Protein AF-A0AAW0JN35-F1 (afdb_monomer_lite)

pLDDT: mean 86.58, std 16.59, range [37.88, 98.81]

Foldseek 3Di:
DVVVPDDDDLVVLLVVLVVCVVVVVLVVSVVSQVVVVVVVRHHDPVSVVVNVVVVVVVVVCPVPDPDPDDDDDDDDDCLQPPQAADDFLVQLLVDDPPDQSRFLQRSQQSQLVSQQVLCVVLPEAFDFFDWDAFSNHTDTQAAAEDEDCLQDDDSVSVSVQEDEYHYEYRQEHEYYAENQEHEYQEYTDAYEAEHADHLEHEYEHEYDHDPHKDKDFDDLPPPVDDNSCSRNGTDIGGPDHDYDHHPDHDYYYDHD

Structure (mmCIF, N/CA/C/O backbone):
data_AF-A0AAW0JN35-F1
#
_entry.id   AF-A0AAW0JN35-F1
#
loop_
_atom_site.group_PDB
_atom_site.id
_atom_site.type_symbol
_atom_site.label_atom_id
_atom_site.label_alt_id
_atom_site.label_comp_id
_atom_site.label_asym_id
_atom_site.label_entity_id
_atom_site.label_seq_id
_atom_site.pdbx_PDB_ins_code
_atom_site.Cartn_x
_atom_site.Cartn_y
_atom_site.Cartn_z
_atom_site.occupancy
_atom_site.B_iso_or_equiv
_atom_site.auth_seq_id
_atom_site.auth_comp_id
_atom_site.auth_asym_id
_atom_site.auth_atom_id
_atom_site.pdbx_PDB_model_num
ATOM 1 N N . MET A 1 1 ? 59.061 -25.435 6.384 1.00 49.84 1 MET A N 1
ATOM 2 C CA . MET A 1 1 ? 59.465 -24.216 5.639 1.00 49.84 1 MET A CA 1
ATOM 3 C C . MET A 1 1 ? 59.141 -22.927 6.393 1.00 49.84 1 MET A C 1
ATOM 5 O O . MET A 1 1 ? 60.070 -22.209 6.721 1.00 49.84 1 MET A O 1
ATOM 9 N N . LEU A 1 2 ? 57.876 -22.621 6.712 1.00 47.97 2 LEU A N 1
ATOM 10 C CA . LEU A 1 2 ? 57.507 -21.330 7.333 1.00 47.97 2 LEU A CA 1
ATOM 11 C C . LEU A 1 2 ? 57.926 -21.170 8.804 1.00 47.97 2 LEU A C 1
ATOM 13 O O . LEU A 1 2 ? 58.237 -20.057 9.219 1.00 47.97 2 LEU A O 1
ATOM 17 N N . ALA A 1 3 ? 58.004 -22.276 9.547 1.00 49.53 3 ALA A N 1
ATOM 18 C CA . ALA A 1 3 ? 58.484 -22.314 10.931 1.00 49.53 3 ALA A CA 1
ATOM 19 C C . ALA A 1 3 ? 60.016 -22.164 11.074 1.00 49.53 3 ALA A C 1
ATOM 21 O O . ALA A 1 3 ? 60.513 -22.043 12.183 1.00 49.53 3 ALA A O 1
ATOM 22 N N . GLN A 1 4 ? 60.767 -22.168 9.965 1.00 54.78 4 GLN A N 1
ATOM 23 C CA . GLN A 1 4 ? 62.237 -22.102 9.952 1.00 54.78 4 GLN A CA 1
ATOM 24 C C . GLN A 1 4 ? 62.765 -20.820 9.278 1.00 54.78 4 GLN A C 1
ATOM 26 O O . GLN A 1 4 ? 63.834 -20.827 8.682 1.00 54.78 4 GLN A O 1
ATOM 31 N N . ASN A 1 5 ? 61.995 -19.722 9.301 1.00 57.91 5 ASN A N 1
ATOM 32 C CA . ASN A 1 5 ? 62.357 -18.421 8.701 1.00 57.91 5 ASN A CA 1
ATOM 33 C C . ASN A 1 5 ? 62.722 -18.426 7.201 1.00 57.91 5 ASN A C 1
ATOM 35 O O . ASN A 1 5 ? 63.216 -17.435 6.666 1.00 57.91 5 ASN A O 1
ATOM 39 N N . TYR A 1 6 ? 62.400 -19.496 6.476 1.00 60.34 6 TYR A N 1
ATOM 40 C CA . TYR A 1 6 ? 62.590 -19.549 5.033 1.00 60.34 6 TYR A CA 1
ATOM 41 C C . TYR A 1 6 ? 61.585 -18.624 4.328 1.00 60.34 6 TYR A C 1
ATOM 43 O O . TYR A 1 6 ? 60.374 -18.770 4.520 1.00 60.34 6 TYR A O 1
ATOM 51 N N . LYS A 1 7 ? 62.067 -17.691 3.494 1.00 61.00 7 LYS A N 1
ATOM 52 C CA . LYS A 1 7 ? 61.225 -16.815 2.660 1.00 61.00 7 LYS A CA 1
ATOM 53 C C . LYS A 1 7 ? 60.881 -17.546 1.352 1.00 61.00 7 LYS A C 1
ATOM 55 O O . LYS A 1 7 ? 61.742 -17.643 0.476 1.00 61.00 7 LYS A O 1
ATOM 60 N N . PRO A 1 8 ? 59.666 -18.108 1.191 1.00 62.34 8 PRO A N 1
ATOM 61 C CA . PRO A 1 8 ? 59.331 -18.844 -0.019 1.00 62.34 8 PRO A CA 1
ATOM 62 C C . PRO A 1 8 ? 59.309 -17.905 -1.228 1.00 62.34 8 PRO A C 1
ATOM 64 O O . PRO A 1 8 ? 58.788 -16.791 -1.161 1.00 62.34 8 PRO A O 1
ATOM 67 N N . LYS A 1 9 ? 59.841 -18.373 -2.363 1.00 65.06 9 LYS A N 1
ATOM 68 C CA . LYS A 1 9 ? 59.680 -17.679 -3.646 1.00 65.06 9 LYS A CA 1
ATOM 69 C C . LYS A 1 9 ? 58.184 -17.547 -3.971 1.00 65.06 9 LYS A C 1
ATOM 71 O O . LYS A 1 9 ? 57.412 -18.475 -3.727 1.00 65.06 9 LYS A O 1
ATOM 76 N N . GLN A 1 10 ? 57.787 -16.427 -4.581 1.00 64.31 10 GLN A N 1
ATOM 77 C CA . GLN A 1 10 ? 56.387 -16.112 -4.919 1.00 64.31 10 GLN A CA 1
ATOM 78 C C . GLN A 1 10 ? 55.694 -17.227 -5.730 1.00 64.31 10 GLN A C 1
ATOM 80 O O . GLN A 1 10 ? 54.493 -17.453 -5.593 1.00 64.31 10 GLN A O 1
ATOM 85 N N . PHE A 1 11 ? 56.449 -17.962 -6.554 1.00 68.00 11 PHE A N 1
ATOM 86 C CA . PHE A 1 11 ? 55.956 -19.126 -7.296 1.00 68.00 11 PHE A CA 1
ATOM 87 C C . PHE A 1 11 ? 55.454 -20.251 -6.374 1.00 68.00 11 PHE A C 1
ATOM 89 O O . PHE A 1 11 ? 54.312 -20.685 -6.507 1.00 68.00 11 PHE A O 1
ATOM 96 N N . ASN A 1 12 ? 56.259 -20.654 -5.386 1.00 69.25 12 ASN A N 1
ATOM 97 C CA . ASN A 1 12 ? 55.911 -21.725 -4.444 1.00 69.25 12 ASN A CA 1
ATOM 98 C C . ASN A 1 12 ? 54.698 -21.345 -3.585 1.00 69.25 12 ASN A C 1
ATOM 100 O O . ASN A 1 12 ? 53.883 -22.196 -3.243 1.00 69.25 12 ASN A O 1
ATOM 104 N N . HIS A 1 13 ? 54.559 -20.056 -3.269 1.00 68.38 13 HIS A N 1
ATOM 105 C CA . HIS A 1 13 ? 53.420 -19.535 -2.523 1.00 68.38 13 HIS A CA 1
ATOM 106 C C . HIS A 1 13 ? 52.113 -19.603 -3.326 1.00 68.38 13 HIS A C 1
ATOM 108 O O . HIS A 1 13 ? 51.113 -20.107 -2.820 1.00 68.38 13 HIS A O 1
ATOM 114 N N . ASN A 1 14 ? 52.131 -19.167 -4.590 1.00 68.31 14 ASN A N 1
ATOM 115 C CA . ASN A 1 14 ? 50.963 -19.283 -5.467 1.00 68.31 14 ASN A CA 1
ATOM 116 C C . ASN A 1 14 ? 50.576 -20.750 -5.694 1.00 68.31 14 ASN A C 1
ATOM 118 O O . ASN A 1 14 ? 49.395 -21.078 -5.670 1.00 68.31 14 ASN A O 1
ATOM 122 N N . TRP A 1 15 ? 51.559 -21.637 -5.872 1.00 73.06 15 TRP A N 1
ATOM 123 C CA . TRP A 1 15 ? 51.307 -23.069 -6.026 1.00 73.06 15 TRP A CA 1
ATOM 124 C C . TRP A 1 15 ? 50.673 -23.681 -4.771 1.00 73.06 15 TRP A C 1
ATOM 126 O O . TRP A 1 15 ? 49.690 -24.410 -4.879 1.00 73.06 15 TRP A O 1
ATOM 136 N N . LEU A 1 16 ? 51.172 -23.330 -3.580 1.00 71.50 16 LEU A N 1
ATOM 137 C CA . LEU A 1 16 ? 50.618 -23.796 -2.308 1.00 71.50 16 LEU A CA 1
ATOM 138 C C . LEU A 1 16 ? 49.192 -23.281 -2.077 1.00 71.50 16 LEU A C 1
ATOM 140 O O . LEU A 1 16 ? 48.328 -24.062 -1.691 1.00 71.50 16 LEU A O 1
ATOM 144 N N . LEU A 1 17 ? 48.923 -22.001 -2.358 1.00 72.44 17 LEU A N 1
ATOM 145 C CA . LEU A 1 17 ? 47.569 -21.441 -2.295 1.00 72.44 17 LEU A CA 1
ATOM 146 C C . LEU A 1 17 ? 46.624 -22.165 -3.259 1.00 72.44 17 LEU A C 1
ATOM 148 O O . LEU A 1 17 ? 45.543 -22.579 -2.850 1.00 72.44 17 LEU A O 1
ATOM 152 N N . CYS A 1 18 ? 47.045 -22.390 -4.507 1.00 67.19 18 CYS A N 1
ATOM 153 C CA . CYS A 1 18 ? 46.261 -23.156 -5.476 1.00 67.19 18 CYS A CA 1
ATOM 154 C C . CYS A 1 18 ? 45.991 -24.581 -4.983 1.00 67.19 18 CYS A C 1
ATOM 156 O O . CYS A 1 18 ? 44.845 -25.013 -5.016 1.00 67.19 18 CYS A O 1
ATOM 158 N N . LYS A 1 19 ? 46.998 -25.287 -4.454 1.00 73.31 19 LYS A N 1
ATOM 159 C CA . LYS A 1 19 ? 46.832 -26.657 -3.950 1.00 73.31 19 LYS A CA 1
ATOM 160 C C . LYS A 1 19 ? 45.948 -26.744 -2.713 1.00 73.31 19 LYS A C 1
ATOM 162 O O . LYS A 1 19 ? 45.197 -27.707 -2.581 1.00 73.31 19 LYS A O 1
ATOM 167 N N . LEU A 1 20 ? 46.005 -25.770 -1.810 1.00 73.44 20 LEU A N 1
ATOM 168 C CA . LEU A 1 20 ? 45.119 -25.731 -0.645 1.00 73.44 20 LEU A CA 1
ATOM 169 C C . LEU A 1 20 ? 43.674 -25.449 -1.060 1.00 73.44 20 LEU A C 1
ATOM 171 O O . LEU A 1 20 ? 42.771 -26.144 -0.598 1.00 73.44 20 LEU A O 1
ATOM 175 N N . CYS A 1 21 ? 43.463 -24.515 -1.989 1.00 68.56 21 CYS A N 1
ATOM 176 C CA . CYS A 1 21 ? 42.144 -24.249 -2.556 1.00 68.56 21 CYS A CA 1
ATOM 177 C C . CYS A 1 21 ? 41.588 -25.459 -3.331 1.00 68.56 21 CYS A C 1
ATOM 179 O O . CYS A 1 21 ? 40.431 -25.815 -3.130 1.00 68.56 21 CYS A O 1
ATOM 181 N N . GLU A 1 22 ? 42.405 -26.137 -4.149 1.00 71.62 22 GLU A N 1
ATOM 182 C CA . GLU A 1 22 ? 42.032 -27.369 -4.872 1.00 71.62 22 GLU A CA 1
ATOM 183 C C . GLU A 1 22 ? 41.612 -28.500 -3.918 1.00 71.62 22 GLU A C 1
ATOM 185 O O . GLU A 1 22 ? 40.708 -29.268 -4.230 1.00 71.62 22 GLU A O 1
ATOM 190 N N . ASN A 1 23 ? 42.221 -28.574 -2.731 1.00 72.25 23 ASN A N 1
ATOM 191 C CA . ASN A 1 23 ? 41.914 -29.577 -1.709 1.00 72.25 23 ASN A CA 1
ATOM 192 C C . ASN A 1 23 ? 40.884 -29.105 -0.662 1.00 72.25 23 ASN A C 1
ATOM 194 O O . ASN A 1 23 ? 40.772 -29.715 0.399 1.00 72.25 23 ASN A O 1
ATOM 198 N N . ASN A 1 24 ? 40.138 -28.025 -0.927 1.00 71.06 24 ASN A N 1
ATOM 199 C CA . ASN A 1 24 ? 39.147 -27.433 -0.016 1.00 71.06 24 ASN A CA 1
ATOM 200 C C . ASN A 1 24 ? 39.682 -26.994 1.371 1.00 71.06 24 ASN A C 1
ATOM 202 O O . ASN A 1 24 ? 38.899 -26.791 2.300 1.00 71.06 24 ASN A O 1
ATOM 206 N N . LYS A 1 25 ? 40.996 -26.799 1.528 1.00 74.19 25 LYS A N 1
ATOM 207 C CA . LYS A 1 25 ? 41.649 -26.348 2.772 1.00 74.19 25 LYS A CA 1
ATOM 208 C C . LYS A 1 25 ? 41.702 -24.819 2.848 1.00 74.19 25 LYS A C 1
ATOM 210 O O . LYS A 1 25 ? 42.765 -24.200 2.785 1.00 74.19 25 LYS A O 1
ATOM 215 N N . PHE A 1 26 ? 40.523 -24.196 2.873 1.00 70.50 26 PHE A N 1
ATOM 216 C CA . PHE A 1 26 ? 40.374 -22.745 2.700 1.00 70.50 26 PHE A CA 1
ATOM 217 C C . PHE A 1 26 ? 40.832 -21.925 3.912 1.00 70.50 26 PHE A C 1
ATOM 219 O O . PHE A 1 26 ? 41.317 -20.808 3.738 1.00 70.50 26 PHE A O 1
ATOM 226 N N . LEU A 1 27 ? 40.706 -22.466 5.128 1.00 69.25 27 LEU A N 1
ATOM 227 C CA . LEU A 1 27 ? 41.190 -21.805 6.344 1.00 69.25 27 LEU A CA 1
ATOM 228 C C . LEU A 1 27 ? 42.717 -21.730 6.334 1.00 69.25 27 LEU A C 1
ATOM 230 O O . LEU A 1 27 ? 43.289 -20.669 6.559 1.00 69.25 27 LEU A O 1
ATOM 234 N N . GLU A 1 28 ? 43.372 -22.825 5.969 1.00 76.06 28 GLU A N 1
ATOM 235 C CA . GLU A 1 28 ? 44.819 -22.914 5.830 1.00 76.06 28 GLU A CA 1
ATOM 236 C C . GLU A 1 28 ? 45.320 -22.038 4.679 1.00 76.06 28 GLU A C 1
ATOM 238 O O . GLU A 1 28 ? 46.325 -21.345 4.829 1.00 76.06 28 GLU A O 1
ATOM 243 N N . ALA A 1 29 ? 44.598 -22.000 3.552 1.00 73.94 29 ALA A N 1
ATOM 244 C CA . ALA A 1 29 ? 44.904 -21.087 2.452 1.00 73.94 29 ALA A CA 1
ATOM 245 C C . ALA A 1 29 ? 44.833 -19.618 2.903 1.00 73.94 29 ALA A C 1
ATOM 247 O O . ALA A 1 29 ? 45.740 -18.839 2.604 1.00 73.94 29 ALA A O 1
ATOM 248 N N . ARG A 1 30 ? 43.799 -19.248 3.671 1.00 74.19 30 ARG A N 1
ATOM 249 C CA . ARG A 1 30 ? 43.632 -17.895 4.216 1.00 74.19 30 ARG A CA 1
ATOM 250 C C . ARG A 1 30 ? 44.735 -17.539 5.209 1.00 74.19 30 ARG A C 1
ATOM 252 O O . ARG A 1 30 ? 45.379 -16.512 5.035 1.00 74.19 30 ARG A O 1
ATOM 259 N N . MET A 1 31 ? 45.021 -18.409 6.178 1.00 75.38 31 MET A N 1
ATOM 260 C CA . MET A 1 31 ? 46.099 -18.196 7.152 1.00 75.38 31 MET A CA 1
ATOM 261 C C . MET A 1 31 ? 47.453 -17.996 6.462 1.00 75.38 31 MET A C 1
ATOM 263 O O . MET A 1 31 ? 48.203 -17.089 6.814 1.00 75.38 31 MET A O 1
ATOM 267 N N . ILE A 1 32 ? 47.757 -18.799 5.438 1.00 72.94 32 ILE A N 1
ATOM 268 C CA . ILE A 1 32 ? 49.006 -18.670 4.678 1.00 72.94 32 ILE A CA 1
ATOM 269 C C . ILE A 1 32 ? 49.031 -17.382 3.847 1.00 72.94 32 ILE A C 1
ATOM 271 O O . ILE A 1 32 ? 50.089 -16.766 3.737 1.00 72.94 32 ILE A O 1
ATOM 275 N N . SER A 1 33 ? 47.900 -16.957 3.280 1.00 74.75 33 SER A N 1
ATOM 276 C CA . SER A 1 33 ? 47.789 -15.673 2.576 1.00 74.75 33 SER A CA 1
ATOM 277 C C . SER A 1 33 ? 48.038 -14.489 3.518 1.00 74.75 33 SER A C 1
ATOM 279 O O . SER A 1 33 ? 48.858 -13.623 3.215 1.00 74.75 33 SER A O 1
ATOM 281 N N . ASP A 1 34 ? 47.399 -14.482 4.689 1.00 76.50 34 ASP A N 1
ATOM 282 C CA . ASP A 1 34 ? 47.502 -13.400 5.676 1.00 76.50 34 ASP A CA 1
ATOM 283 C C . ASP A 1 34 ? 48.924 -13.298 6.251 1.00 76.50 34 ASP A C 1
ATOM 285 O O . ASP A 1 34 ? 49.511 -12.215 6.294 1.00 76.50 34 ASP A O 1
ATOM 289 N N . MET A 1 35 ? 49.544 -14.437 6.585 1.00 73.81 35 MET A N 1
ATOM 290 C CA . MET A 1 35 ? 50.947 -14.492 7.017 1.00 73.81 35 MET A CA 1
ATOM 291 C C . MET A 1 35 ? 51.925 -13.959 5.958 1.00 73.81 35 MET A C 1
ATOM 293 O O . MET A 1 35 ? 53.007 -13.478 6.296 1.00 73.81 35 MET A O 1
ATOM 297 N N . MET A 1 36 ? 51.591 -14.072 4.672 1.00 70.94 36 MET A N 1
ATOM 298 C CA . MET A 1 36 ? 52.462 -13.647 3.570 1.00 70.94 36 MET A CA 1
ATOM 299 C C . MET A 1 36 ? 52.308 -12.166 3.251 1.00 70.94 36 MET A C 1
ATOM 301 O O . MET A 1 36 ? 53.316 -11.496 3.015 1.00 70.94 36 MET A O 1
ATOM 305 N N . LEU A 1 37 ? 51.086 -11.637 3.357 1.00 75.50 37 LEU A N 1
ATOM 306 C CA . LEU A 1 37 ? 50.825 -10.198 3.325 1.00 75.50 37 LEU A CA 1
ATOM 307 C C . LEU A 1 37 ? 51.577 -9.481 4.450 1.00 75.50 37 LEU A C 1
ATOM 309 O O . LEU A 1 37 ? 52.259 -8.493 4.188 1.00 75.50 37 LEU A O 1
ATOM 313 N N . GLN A 1 38 ? 51.566 -10.041 5.665 1.00 76.69 38 GLN A N 1
ATOM 314 C CA . GLN A 1 38 ? 52.355 -9.531 6.796 1.00 76.69 38 GLN A CA 1
ATOM 315 C C . GLN A 1 38 ? 53.871 -9.534 6.531 1.00 76.69 38 GLN A C 1
ATOM 317 O O . GLN A 1 38 ? 54.607 -8.758 7.131 1.00 76.69 38 GLN A O 1
ATOM 322 N N . ARG A 1 39 ? 54.351 -10.384 5.614 1.00 73.12 39 ARG A N 1
ATOM 323 C CA . ARG A 1 39 ? 55.762 -10.472 5.198 1.00 73.12 39 ARG A CA 1
ATOM 324 C C . ARG A 1 39 ? 56.063 -9.726 3.888 1.00 73.12 39 ARG A C 1
ATOM 326 O O . ARG A 1 39 ? 57.152 -9.893 3.334 1.00 73.12 39 ARG A O 1
ATOM 333 N N . GLY A 1 40 ? 55.119 -8.927 3.382 1.00 74.56 40 GLY A N 1
ATOM 334 C CA . GLY A 1 40 ? 55.277 -8.105 2.178 1.00 74.56 40 GLY A CA 1
ATOM 335 C C . GLY A 1 40 ? 55.308 -8.892 0.862 1.00 74.56 40 GLY A C 1
ATOM 336 O O . GLY A 1 40 ? 55.824 -8.395 -0.136 1.00 74.56 40 GLY A O 1
ATOM 337 N N . ILE A 1 41 ? 54.802 -10.129 0.842 1.00 71.06 41 ILE A N 1
ATOM 338 C CA . ILE A 1 41 ? 54.736 -10.968 -0.361 1.00 71.06 41 ILE A CA 1
ATOM 339 C C . ILE A 1 41 ? 53.291 -10.993 -0.854 1.00 71.06 41 ILE A C 1
ATOM 341 O O . ILE A 1 41 ? 52.413 -11.549 -0.199 1.00 71.06 41 ILE A O 1
ATOM 345 N N . THR A 1 42 ? 53.041 -10.420 -2.030 1.00 67.44 42 THR A N 1
ATOM 346 C CA . THR A 1 42 ? 51.699 -10.361 -2.620 1.00 67.44 42 THR A CA 1
ATOM 347 C C . THR A 1 42 ? 51.456 -11.515 -3.608 1.00 67.44 42 THR A C 1
ATOM 349 O O . THR A 1 42 ? 52.334 -11.843 -4.421 1.00 67.44 42 THR A O 1
ATOM 352 N N . PRO A 1 43 ? 50.276 -12.165 -3.578 1.00 63.59 43 PRO A N 1
ATOM 353 C CA . PRO A 1 43 ? 49.888 -13.141 -4.595 1.00 63.59 43 PRO A CA 1
ATOM 354 C C . PRO A 1 43 ? 49.776 -12.501 -5.984 1.00 63.59 43 PRO A C 1
ATOM 356 O O . PRO A 1 43 ? 49.498 -11.309 -6.119 1.00 63.59 43 PRO A O 1
ATOM 359 N N . LYS A 1 44 ? 49.939 -13.304 -7.043 1.00 65.12 44 LYS A N 1
ATOM 360 C CA . LYS A 1 44 ? 49.667 -12.830 -8.412 1.00 65.12 44 LYS A CA 1
ATOM 361 C C . LYS A 1 44 ? 48.174 -12.520 -8.575 1.00 65.12 44 LYS A C 1
ATOM 363 O O . LYS A 1 44 ? 47.329 -13.185 -7.980 1.00 65.12 44 LYS A O 1
ATOM 368 N N . HIS A 1 45 ? 47.847 -11.560 -9.442 1.00 58.78 45 HIS A N 1
ATOM 369 C CA . HIS A 1 45 ? 46.470 -11.112 -9.690 1.00 58.78 45 HIS A CA 1
ATOM 370 C C . HIS A 1 45 ? 45.514 -12.259 -10.087 1.00 58.78 45 HIS A C 1
ATOM 372 O O . HIS A 1 45 ? 44.358 -12.284 -9.670 1.00 58.78 45 HIS A O 1
ATOM 378 N N . SER A 1 46 ? 45.992 -13.252 -10.845 1.00 58.03 46 SER A N 1
ATOM 379 C CA . SER A 1 46 ? 45.216 -14.448 -11.213 1.00 58.03 46 SER A CA 1
ATOM 380 C C . SER A 1 46 ? 44.894 -15.352 -10.015 1.00 58.03 46 SER A C 1
ATOM 382 O O . SER A 1 46 ? 43.790 -15.886 -9.922 1.00 58.03 46 SER A O 1
ATOM 384 N N . THR A 1 47 ? 45.830 -15.487 -9.074 1.00 56.44 47 THR A N 1
ATOM 385 C CA . THR A 1 47 ? 45.648 -16.229 -7.820 1.00 56.44 47 THR A CA 1
ATOM 386 C C . THR A 1 47 ? 44.687 -15.497 -6.887 1.00 56.44 47 THR A C 1
ATOM 388 O O . THR A 1 47 ? 43.804 -16.129 -6.318 1.00 56.44 47 THR A O 1
ATOM 391 N N . LYS A 1 48 ? 44.814 -14.164 -6.791 1.00 55.22 48 LYS A N 1
ATOM 392 C CA . LYS A 1 48 ? 43.950 -13.293 -5.982 1.00 55.22 48 LYS A CA 1
ATOM 393 C C . LYS A 1 48 ? 42.489 -13.373 -6.430 1.00 55.22 48 LYS A C 1
ATOM 395 O O . LYS A 1 48 ? 41.611 -13.646 -5.616 1.00 55.22 48 LYS A O 1
ATOM 400 N N . ARG A 1 49 ? 42.250 -13.273 -7.743 1.00 54.31 49 ARG A N 1
ATOM 401 C CA . ARG A 1 49 ? 40.905 -13.387 -8.320 1.00 54.31 49 ARG A CA 1
ATOM 402 C C . ARG A 1 49 ? 40.283 -14.760 -8.040 1.00 54.31 49 ARG A C 1
ATOM 404 O O . ARG A 1 49 ? 39.111 -14.804 -7.690 1.00 54.31 49 ARG A O 1
ATOM 411 N N . ARG A 1 50 ? 41.061 -15.857 -8.112 1.00 56.34 50 ARG A N 1
ATOM 412 C CA . ARG A 1 50 ? 40.622 -17.208 -7.699 1.00 56.34 50 ARG A CA 1
ATOM 413 C C . ARG A 1 50 ? 40.297 -17.269 -6.205 1.00 56.34 50 ARG A C 1
ATOM 415 O O . ARG A 1 50 ? 39.227 -17.739 -5.851 1.00 56.34 50 ARG A O 1
ATOM 422 N N . SER A 1 51 ? 41.174 -16.799 -5.319 1.00 54.41 51 SER A N 1
ATOM 423 C CA . SER A 1 51 ? 40.906 -16.831 -3.873 1.00 54.41 51 SER A CA 1
ATOM 424 C C . SER A 1 51 ? 39.698 -15.985 -3.467 1.00 54.41 51 SER A C 1
ATOM 426 O O . SER A 1 51 ? 38.975 -16.387 -2.566 1.00 54.41 51 SER A O 1
ATOM 428 N N . GLU A 1 52 ? 39.447 -14.860 -4.140 1.00 53.72 52 GLU A N 1
ATOM 429 C CA . GLU A 1 52 ? 38.289 -13.989 -3.894 1.00 53.72 52 GLU A CA 1
ATOM 430 C C . GLU A 1 52 ? 36.985 -14.622 -4.397 1.00 53.72 52 GLU A C 1
ATOM 432 O O . GLU A 1 52 ? 36.019 -14.676 -3.641 1.00 53.72 52 GLU A O 1
ATOM 437 N N . THR A 1 53 ? 36.980 -15.222 -5.598 1.00 52.44 53 THR A N 1
ATOM 438 C CA . THR A 1 53 ? 35.818 -16.006 -6.073 1.00 52.44 53 THR A CA 1
ATOM 439 C C . THR A 1 53 ? 35.526 -17.195 -5.159 1.00 52.44 53 THR A C 1
ATOM 441 O O . THR A 1 53 ? 34.364 -17.490 -4.889 1.00 52.44 53 THR A O 1
ATOM 444 N N . TRP A 1 54 ? 36.558 -17.860 -4.627 1.00 49.69 54 TRP A N 1
ATOM 445 C CA . TRP A 1 54 ? 36.382 -18.938 -3.650 1.00 49.69 54 TRP A CA 1
ATOM 446 C C . TRP A 1 54 ? 35.954 -18.423 -2.266 1.00 49.69 54 TRP A C 1
ATOM 448 O O . TRP A 1 54 ? 35.171 -19.093 -1.604 1.00 49.69 54 TRP A O 1
ATOM 458 N N . ALA A 1 55 ? 36.392 -17.237 -1.831 1.00 47.78 55 ALA A N 1
ATOM 459 C CA . ALA A 1 55 ? 35.969 -16.613 -0.573 1.00 47.78 55 ALA A CA 1
ATOM 460 C C . ALA A 1 55 ? 34.503 -16.139 -0.611 1.00 47.78 55 ALA A C 1
ATOM 462 O O . ALA A 1 55 ? 33.785 -16.285 0.380 1.00 47.78 55 ALA A O 1
ATOM 463 N N . GLU A 1 56 ? 34.024 -15.649 -1.758 1.00 44.44 56 GLU A N 1
ATOM 464 C CA . GLU A 1 56 ? 32.592 -15.419 -1.997 1.00 44.44 56 GLU A CA 1
ATOM 465 C C . GLU A 1 56 ? 31.811 -16.740 -2.026 1.00 44.44 56 GLU A C 1
ATOM 467 O O . GLU A 1 56 ? 30.760 -16.848 -1.393 1.00 44.44 56 GLU A O 1
ATOM 472 N N . PHE A 1 57 ? 32.373 -17.793 -2.629 1.00 41.41 57 PHE A N 1
ATOM 473 C CA . PHE A 1 57 ? 31.835 -19.155 -2.526 1.00 41.41 57 PHE A CA 1
ATOM 474 C C . PHE A 1 57 ? 31.777 -19.661 -1.072 1.00 41.41 57 PHE A C 1
ATOM 476 O O . PHE A 1 57 ? 30.844 -20.373 -0.706 1.00 41.41 57 PHE A O 1
ATOM 483 N N . VAL A 1 58 ? 32.725 -19.276 -0.208 1.00 43.69 58 VAL A N 1
ATOM 484 C CA . VAL A 1 58 ? 32.767 -19.653 1.218 1.00 43.69 58 VAL A CA 1
ATOM 485 C C . VAL A 1 58 ? 31.661 -18.976 2.037 1.00 43.69 58 VAL A C 1
ATOM 487 O O . VAL A 1 58 ? 31.162 -19.608 2.968 1.00 43.69 58 VAL A O 1
ATOM 490 N N . LYS A 1 59 ? 31.174 -17.779 1.665 1.00 39.69 59 LYS A N 1
ATOM 491 C CA . LYS A 1 59 ? 29.952 -17.211 2.282 1.00 39.69 59 LYS A CA 1
ATOM 492 C C . LYS A 1 59 ? 28.728 -18.109 2.061 1.00 39.69 59 LYS A C 1
ATOM 494 O O . LYS A 1 59 ? 27.909 -18.240 2.964 1.00 39.69 59 LYS A O 1
ATOM 499 N N . PHE A 1 60 ? 28.641 -18.787 0.916 1.00 37.88 60 PHE A N 1
ATOM 500 C CA . PHE A 1 60 ? 27.613 -19.802 0.648 1.00 37.88 60 PHE A CA 1
ATOM 501 C C . PHE A 1 60 ? 27.940 -21.180 1.255 1.00 37.88 60 PHE A C 1
ATOM 503 O O . PHE A 1 60 ? 27.042 -21.972 1.541 1.00 37.88 60 PHE A O 1
ATOM 510 N N . LYS A 1 61 ? 29.221 -21.474 1.509 1.00 40.94 61 LYS A N 1
ATOM 511 C CA . LYS A 1 61 ? 29.710 -22.758 2.043 1.00 40.94 61 LYS A CA 1
ATOM 512 C C . LYS A 1 61 ? 29.780 -22.826 3.577 1.00 40.94 61 LYS A C 1
ATOM 514 O O . LYS A 1 61 ? 30.424 -23.732 4.101 1.00 40.94 61 LYS A O 1
ATOM 519 N N . VAL A 1 62 ? 29.075 -21.960 4.315 1.00 47.94 62 VAL A N 1
ATOM 520 C CA . VAL A 1 62 ? 28.880 -22.120 5.779 1.00 47.94 62 VAL A CA 1
ATOM 521 C C . VAL A 1 62 ? 28.205 -23.468 6.114 1.00 47.94 62 VAL A C 1
ATOM 523 O O . VAL A 1 62 ? 28.366 -24.001 7.207 1.00 47.94 62 VAL A O 1
ATOM 526 N N . PHE A 1 63 ? 27.555 -24.109 5.139 1.00 48.41 63 PHE A N 1
ATOM 527 C CA . PHE A 1 63 ? 26.925 -25.427 5.273 1.00 48.41 63 PHE A CA 1
ATOM 528 C C . PHE A 1 63 ? 27.846 -26.638 5.006 1.00 48.41 63 PHE A C 1
ATOM 530 O O . PHE A 1 63 ? 27.361 -27.774 5.004 1.00 48.41 63 PHE A O 1
ATOM 537 N N . GLY A 1 64 ? 29.141 -26.428 4.736 1.00 46.97 64 GLY A N 1
ATOM 538 C CA . GLY A 1 64 ? 30.056 -27.465 4.234 1.00 46.97 64 GLY A CA 1
ATOM 539 C C . GLY A 1 64 ? 30.952 -28.170 5.260 1.00 46.97 64 GLY A C 1
ATOM 540 O O . GLY A 1 64 ? 31.676 -29.080 4.870 1.00 46.97 64 GLY A O 1
ATOM 541 N N . SER A 1 65 ? 30.948 -27.784 6.541 1.00 51.47 65 SER A N 1
ATOM 542 C CA . SER A 1 65 ? 31.744 -28.490 7.558 1.00 51.47 65 SER A CA 1
ATOM 543 C C . SER A 1 65 ? 30.939 -29.659 8.130 1.00 51.47 65 SER A C 1
ATOM 545 O O . SER A 1 65 ? 29.905 -29.448 8.763 1.00 51.47 65 SER A O 1
ATOM 547 N N . HIS A 1 66 ? 31.388 -30.890 7.867 1.00 52.41 66 HIS A N 1
ATOM 548 C CA . HIS A 1 66 ? 30.795 -32.149 8.331 1.00 52.41 66 HIS A CA 1
ATOM 549 C C . HIS A 1 66 ? 30.911 -32.328 9.857 1.00 52.41 66 HIS A C 1
ATOM 551 O O . HIS A 1 66 ? 31.627 -33.188 10.360 1.00 52.41 66 HIS A O 1
ATOM 557 N N . ARG A 1 67 ? 30.161 -31.521 10.603 1.00 54.94 67 ARG A N 1
ATOM 558 C CA . ARG A 1 67 ? 29.632 -31.880 11.920 1.00 54.94 67 ARG A CA 1
ATOM 559 C C . ARG A 1 67 ? 28.132 -32.084 11.766 1.00 54.94 67 ARG A C 1
ATOM 561 O O . ARG A 1 67 ? 27.508 -31.413 10.946 1.00 54.94 67 ARG A O 1
ATOM 568 N N . SER A 1 68 ? 27.578 -33.015 12.533 1.00 57.66 68 SER A N 1
ATOM 569 C CA . SER A 1 68 ? 26.165 -33.406 12.564 1.00 57.66 68 SER A CA 1
ATOM 570 C C . SER A 1 68 ? 25.261 -32.253 13.027 1.00 57.66 68 SER A C 1
ATOM 572 O O . SER A 1 68 ? 24.706 -32.279 14.118 1.00 57.66 68 SER A O 1
ATOM 574 N N . TYR A 1 69 ? 25.154 -31.198 12.227 1.00 58.50 69 TYR A N 1
ATOM 575 C CA . TYR A 1 69 ? 24.243 -30.089 12.459 1.00 58.50 69 TYR A CA 1
ATOM 576 C C . TYR A 1 69 ? 22.956 -30.342 11.681 1.00 58.50 69 TYR A C 1
ATOM 578 O O . TYR A 1 69 ? 22.990 -30.617 10.478 1.00 58.50 69 TYR A O 1
ATOM 586 N N . LEU A 1 70 ? 21.822 -30.236 12.375 1.00 62.53 70 LEU A N 1
ATOM 587 C CA . LEU A 1 70 ? 20.505 -30.241 11.753 1.00 62.53 70 LEU A CA 1
ATOM 588 C C . LEU A 1 70 ? 20.407 -29.039 10.806 1.00 62.53 70 LEU A C 1
ATOM 590 O O . LEU A 1 70 ? 20.528 -27.891 11.230 1.00 62.53 70 LEU A O 1
ATOM 594 N N . LYS A 1 71 ? 20.205 -29.309 9.516 1.00 72.38 71 LYS A N 1
ATOM 595 C CA . LYS A 1 71 ? 19.931 -28.287 8.502 1.00 72.38 71 LYS A CA 1
ATOM 596 C C . LYS A 1 71 ? 18.421 -28.209 8.318 1.00 72.38 71 LYS A C 1
ATOM 598 O O . LYS A 1 71 ? 17.816 -29.185 7.886 1.00 72.38 71 LYS A O 1
ATOM 603 N N . LEU A 1 72 ? 17.831 -27.066 8.658 1.00 69.69 72 LEU A N 1
ATOM 604 C CA . LEU A 1 72 ? 16.404 -26.799 8.498 1.00 69.69 72 LEU A CA 1
ATOM 605 C C . LEU A 1 72 ? 16.203 -25.674 7.482 1.00 69.69 72 LEU A C 1
ATOM 607 O O . LEU A 1 72 ? 16.954 -24.699 7.473 1.00 69.69 72 LEU A O 1
ATOM 611 N N . PHE A 1 73 ? 15.169 -25.810 6.658 1.00 80.06 73 PHE A N 1
ATOM 612 C CA . PHE A 1 73 ? 14.693 -24.764 5.763 1.00 80.06 73 PHE A CA 1
ATOM 613 C C . PHE A 1 73 ? 13.250 -24.431 6.131 1.00 80.06 73 PHE A C 1
ATOM 615 O O . PHE A 1 73 ? 12.426 -25.334 6.260 1.00 80.06 73 PHE A O 1
ATOM 622 N N . THR A 1 74 ? 12.949 -23.141 6.264 1.00 80.38 74 THR A N 1
ATOM 623 C CA . THR A 1 74 ? 11.575 -22.645 6.384 1.00 80.38 74 THR A CA 1
ATOM 624 C C . THR A 1 74 ? 11.203 -22.000 5.061 1.00 80.38 74 THR A C 1
ATOM 626 O O . THR A 1 74 ? 11.825 -21.022 4.650 1.00 80.38 74 THR A O 1
ATOM 629 N N . VAL A 1 75 ? 10.207 -22.562 4.383 1.00 84.00 75 VAL A N 1
ATOM 630 C CA . VAL A 1 75 ? 9.672 -21.993 3.144 1.00 84.00 75 VAL A CA 1
ATOM 631 C C . VAL A 1 75 ? 8.569 -21.009 3.513 1.00 84.00 75 VAL A C 1
ATOM 633 O O . VAL A 1 75 ? 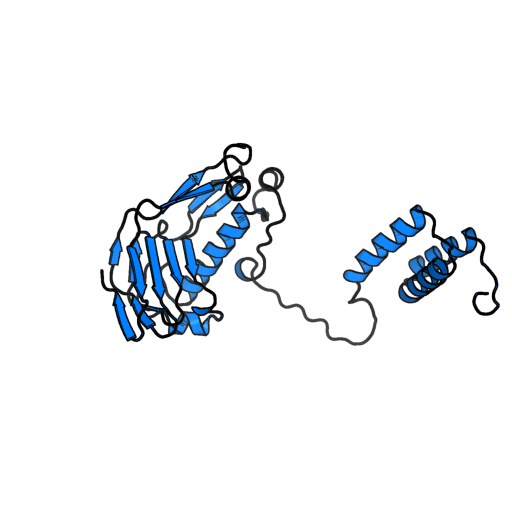7.670 -21.340 4.282 1.00 84.00 75 VAL A O 1
ATOM 636 N N . MET A 1 76 ? 8.657 -19.794 2.980 1.00 84.81 76 MET A N 1
ATOM 637 C CA . MET A 1 76 ? 7.667 -18.738 3.175 1.00 84.81 76 MET A CA 1
ATOM 638 C C . MET A 1 76 ? 7.158 -18.262 1.821 1.00 84.81 76 MET A C 1
ATOM 640 O O . MET A 1 76 ? 7.894 -18.288 0.832 1.00 84.81 76 MET A O 1
ATOM 644 N N . ASP A 1 77 ? 5.919 -17.781 1.790 1.00 85.88 77 ASP A N 1
ATOM 645 C CA . ASP A 1 77 ? 5.380 -17.156 0.591 1.00 85.88 77 ASP A CA 1
ATOM 646 C C . ASP A 1 77 ? 6.172 -15.894 0.224 1.00 85.88 77 ASP A C 1
ATOM 648 O O . ASP A 1 77 ? 6.452 -15.036 1.068 1.00 85.88 77 ASP A O 1
ATOM 652 N N . ALA A 1 78 ? 6.468 -15.738 -1.067 1.00 85.31 78 ALA A N 1
ATOM 653 C CA . ALA A 1 78 ? 7.254 -14.613 -1.571 1.00 85.31 78 ALA A CA 1
ATOM 654 C C . ALA A 1 78 ? 6.625 -13.247 -1.243 1.00 85.31 78 ALA A C 1
ATOM 656 O O . ALA A 1 78 ? 7.349 -12.316 -0.897 1.00 85.31 78 ALA A O 1
ATOM 657 N N . TRP A 1 79 ? 5.289 -13.142 -1.283 1.00 86.38 79 TRP A N 1
ATOM 658 C CA . TRP A 1 79 ? 4.570 -11.893 -0.995 1.00 86.38 79 TRP A CA 1
ATOM 659 C C . TRP A 1 79 ? 4.791 -11.387 0.438 1.00 86.38 79 TRP A C 1
ATOM 661 O O . TRP A 1 79 ? 4.651 -10.193 0.682 1.00 86.38 79 TRP A O 1
ATOM 671 N N . LEU A 1 80 ? 5.132 -12.282 1.370 1.00 86.00 80 LEU A N 1
ATOM 672 C CA . LEU A 1 80 ? 5.381 -11.954 2.771 1.00 86.00 80 LEU A CA 1
ATOM 673 C C . LEU A 1 80 ? 6.875 -11.759 3.065 1.00 86.00 80 LEU A C 1
ATOM 675 O O . LEU A 1 80 ? 7.230 -10.968 3.933 1.00 86.00 80 LEU A O 1
ATOM 679 N N . ALA A 1 81 ? 7.747 -12.496 2.372 1.00 84.81 81 ALA A N 1
ATOM 680 C CA . ALA A 1 81 ? 9.143 -12.654 2.777 1.00 84.81 81 ALA A CA 1
ATOM 681 C C . ALA A 1 81 ? 10.178 -12.010 1.839 1.00 84.81 81 ALA A C 1
ATOM 683 O O . ALA A 1 81 ? 11.330 -11.851 2.245 1.00 84.81 81 ALA A O 1
ATOM 684 N N . TYR A 1 82 ? 9.831 -11.673 0.590 1.00 89.69 82 TYR A N 1
ATOM 685 C CA . TYR A 1 82 ? 10.842 -11.291 -0.401 1.00 89.69 82 TYR A CA 1
ATOM 686 C C . TYR A 1 82 ? 10.357 -10.264 -1.433 1.00 89.69 82 TYR A C 1
ATOM 688 O O . TYR A 1 82 ? 9.695 -10.601 -2.413 1.00 89.69 82 TYR A O 1
ATOM 696 N N . ALA A 1 83 ? 10.780 -9.009 -1.257 1.00 92.19 83 ALA A N 1
ATOM 697 C CA . ALA A 1 83 ? 10.511 -7.907 -2.184 1.00 92.19 83 ALA A CA 1
ATOM 698 C C . ALA A 1 83 ? 11.724 -6.958 -2.320 1.00 92.19 83 ALA A C 1
ATOM 700 O O . ALA A 1 83 ? 11.657 -5.801 -1.906 1.00 92.19 83 ALA A O 1
ATOM 701 N N . PRO A 1 84 ? 12.875 -7.424 -2.844 1.00 94.81 84 PRO A N 1
ATOM 702 C CA . PRO A 1 84 ? 14.053 -6.574 -2.980 1.00 94.81 84 PRO A CA 1
ATOM 703 C C . PRO A 1 84 ? 13.873 -5.526 -4.085 1.00 94.81 84 PRO A C 1
ATOM 705 O O . PRO A 1 84 ? 13.269 -5.798 -5.124 1.00 94.81 84 PRO A O 1
ATOM 708 N N . VAL A 1 85 ? 14.502 -4.370 -3.886 1.00 96.50 85 VAL A N 1
ATOM 709 C CA . VAL A 1 85 ? 14.641 -3.298 -4.878 1.00 96.50 85 VAL A CA 1
ATOM 710 C C . VAL A 1 85 ? 16.112 -3.240 -5.288 1.00 96.50 85 VAL A C 1
ATOM 712 O O . VAL A 1 85 ? 16.945 -2.727 -4.547 1.00 96.50 85 VAL A O 1
ATOM 715 N N . LYS A 1 86 ? 16.447 -3.853 -6.425 1.00 94.69 86 LYS A N 1
ATOM 716 C CA . LYS A 1 86 ? 17.832 -4.018 -6.911 1.00 94.69 86 LYS A CA 1
ATOM 717 C C . LYS A 1 86 ? 18.017 -3.706 -8.397 1.00 94.69 86 LYS A C 1
ATOM 719 O O . LYS A 1 86 ? 19.136 -3.431 -8.810 1.00 94.69 86 LYS A O 1
ATOM 724 N N . ASN A 1 87 ? 16.945 -3.751 -9.183 1.00 96.31 87 ASN A N 1
ATOM 725 C CA . ASN A 1 87 ? 16.984 -3.478 -10.612 1.00 96.31 87 ASN A CA 1
ATOM 726 C C . ASN A 1 87 ? 16.564 -2.029 -10.882 1.00 96.31 87 ASN A C 1
ATOM 728 O O . ASN A 1 87 ? 15.589 -1.538 -10.304 1.00 96.31 87 ASN A O 1
ATOM 732 N N . ASN A 1 88 ? 17.287 -1.359 -11.780 1.00 96.94 88 ASN A N 1
ATOM 733 C CA . ASN A 1 88 ? 16.866 -0.074 -12.335 1.00 96.94 88 ASN A CA 1
ATOM 734 C C . ASN A 1 88 ? 15.651 -0.270 -13.282 1.00 96.94 88 ASN A C 1
ATOM 736 O O . ASN A 1 88 ? 15.345 -1.409 -13.652 1.00 96.94 88 ASN A O 1
ATOM 740 N N . PRO A 1 89 ? 14.944 0.804 -13.685 1.00 96.69 89 PRO A N 1
ATOM 741 C CA . PRO A 1 89 ? 13.762 0.689 -14.544 1.00 96.69 89 PRO A CA 1
ATOM 742 C C . PRO A 1 89 ? 14.016 -0.003 -15.885 1.00 96.69 89 PRO A C 1
ATOM 744 O O . PRO A 1 89 ? 13.183 -0.784 -16.336 1.00 96.69 89 PRO A O 1
ATOM 747 N N . GLU A 1 90 ? 15.164 0.255 -16.512 1.00 96.38 90 GLU A N 1
ATOM 748 C CA . GLU A 1 90 ? 15.485 -0.287 -17.831 1.00 96.38 90 GLU A CA 1
ATOM 749 C C . GLU A 1 90 ? 15.708 -1.805 -17.792 1.00 96.38 90 GLU A C 1
ATOM 751 O O . GLU A 1 90 ? 15.182 -2.537 -18.630 1.00 96.38 90 GLU A O 1
ATOM 756 N N . ASP A 1 91 ? 16.460 -2.292 -16.808 1.00 96.69 91 ASP A N 1
ATOM 757 C CA . ASP A 1 91 ? 16.720 -3.718 -16.626 1.00 96.69 91 ASP A CA 1
ATOM 758 C C . ASP A 1 91 ? 15.467 -4.448 -16.148 1.00 96.69 91 ASP A C 1
ATOM 760 O O . ASP A 1 91 ? 15.193 -5.564 -16.589 1.00 96.69 91 ASP A O 1
ATOM 764 N N . ALA A 1 92 ? 14.662 -3.801 -15.299 1.00 96.38 92 ALA A N 1
ATOM 765 C CA . ALA A 1 92 ? 13.382 -4.341 -14.870 1.00 96.38 92 ALA A CA 1
ATOM 766 C C . ALA A 1 92 ? 12.414 -4.518 -16.052 1.00 96.38 92 ALA A C 1
ATOM 768 O O . ALA A 1 92 ? 11.786 -5.565 -16.162 1.00 96.38 92 ALA A O 1
ATOM 769 N N . ALA A 1 93 ? 12.341 -3.569 -16.988 1.00 95.44 93 ALA A N 1
ATOM 770 C CA . ALA A 1 93 ? 11.490 -3.686 -18.177 1.00 95.44 93 ALA A CA 1
ATOM 771 C C . ALA A 1 93 ? 11.850 -4.884 -19.082 1.00 95.44 93 ALA A C 1
ATOM 773 O O . ALA A 1 93 ? 11.006 -5.378 -19.826 1.00 95.44 93 ALA A O 1
ATOM 774 N N . LYS A 1 94 ? 13.098 -5.368 -19.016 1.00 96.38 94 LYS A N 1
ATOM 775 C CA . LYS A 1 94 ? 13.594 -6.516 -19.796 1.00 96.38 94 LYS A CA 1
ATOM 776 C C . LYS A 1 94 ? 13.324 -7.865 -19.117 1.00 96.38 94 LYS A C 1
ATOM 778 O O . LYS A 1 94 ? 13.582 -8.908 -19.719 1.00 96.38 94 LYS A O 1
ATOM 783 N N . VAL A 1 95 ? 12.838 -7.875 -17.873 1.00 94.19 95 VAL A N 1
ATOM 784 C CA . VAL A 1 95 ? 12.531 -9.115 -17.147 1.00 94.19 95 VAL A CA 1
ATOM 785 C C . VAL A 1 95 ? 11.361 -9.834 -17.835 1.00 94.19 95 VAL A C 1
ATOM 787 O O . VAL A 1 95 ? 10.306 -9.226 -18.031 1.00 94.19 95 VAL A O 1
ATOM 790 N N . PRO A 1 96 ? 11.503 -11.128 -18.190 1.00 90.50 96 PRO A N 1
ATOM 791 C CA . PRO A 1 96 ? 10.428 -11.879 -18.829 1.00 90.50 96 PRO A CA 1
ATOM 792 C C . PRO A 1 96 ? 9.162 -11.926 -17.971 1.00 90.50 96 PRO A C 1
ATOM 794 O O . PRO A 1 96 ? 9.237 -12.060 -16.747 1.00 90.50 96 PRO A O 1
ATOM 797 N N . LYS A 1 97 ? 7.995 -11.885 -18.623 1.00 86.19 97 LYS A N 1
ATOM 798 C CA . LYS A 1 97 ? 6.695 -11.972 -17.947 1.00 86.19 97 LYS A CA 1
ATOM 799 C C . LYS A 1 97 ? 6.625 -13.216 -17.052 1.00 86.19 97 LYS A C 1
ATOM 801 O O . LYS A 1 97 ? 7.020 -14.305 -17.459 1.00 86.19 97 LYS A O 1
ATOM 806 N N . GLY A 1 98 ? 6.123 -13.036 -15.832 1.00 83.75 98 GLY A N 1
ATOM 807 C CA . GLY A 1 98 ? 6.047 -14.082 -14.805 1.00 83.75 98 GLY A CA 1
ATOM 808 C C . GLY A 1 98 ? 7.240 -14.116 -13.846 1.00 83.75 98 GLY A C 1
ATOM 809 O O . GLY A 1 98 ? 7.113 -14.670 -12.756 1.00 83.75 98 GLY A O 1
ATOM 810 N N . ASN A 1 99 ? 8.363 -13.476 -14.187 1.00 88.94 99 ASN A N 1
ATOM 811 C CA . ASN A 1 99 ? 9.479 -13.305 -13.261 1.00 88.94 99 ASN A CA 1
ATOM 812 C C . ASN A 1 99 ? 9.337 -12.010 -12.443 1.00 88.94 99 ASN A C 1
ATOM 814 O O . ASN A 1 99 ? 8.811 -11.012 -12.939 1.00 88.94 99 ASN A O 1
ATOM 818 N N . PRO A 1 100 ? 9.827 -11.988 -11.193 1.00 89.62 100 PRO A N 1
ATOM 819 C CA . PRO A 1 100 ? 9.773 -10.795 -10.361 1.00 89.62 100 PRO A CA 1
ATOM 820 C C . PRO A 1 100 ? 10.739 -9.711 -10.864 1.00 89.62 100 PRO A C 1
ATOM 822 O O . PRO A 1 100 ? 11.937 -9.944 -11.024 1.00 89.62 100 PRO A O 1
ATOM 825 N N . TYR A 1 101 ? 10.218 -8.497 -11.049 1.00 95.19 101 TYR A N 1
ATOM 826 C CA . TYR A 1 101 ? 10.978 -7.352 -11.563 1.00 95.19 101 TYR A CA 1
ATOM 827 C C . TYR A 1 101 ? 12.075 -6.852 -10.624 1.00 95.19 101 TYR A C 1
ATOM 829 O O . TYR A 1 101 ? 13.112 -6.386 -11.089 1.00 95.19 101 TYR A O 1
ATOM 837 N N . HIS A 1 102 ? 11.854 -6.935 -9.309 1.00 95.25 102 HIS A N 1
ATOM 838 C CA . HIS A 1 102 ? 12.777 -6.458 -8.272 1.00 95.25 102 HIS A CA 1
ATOM 839 C C . HIS A 1 102 ? 13.243 -5.000 -8.447 1.00 95.25 102 HIS A C 1
ATOM 841 O O . HIS A 1 102 ? 14.393 -4.656 -8.168 1.00 95.25 102 HIS A O 1
ATOM 847 N N . SER A 1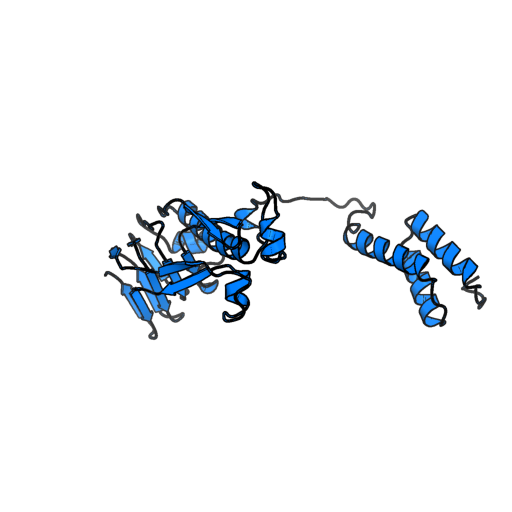 103 ? 12.341 -4.151 -8.928 1.00 97.50 103 SER A N 1
ATOM 848 C CA . SER A 1 103 ? 12.488 -2.704 -9.090 1.00 97.50 103 SER A CA 1
ATOM 849 C C . SER A 1 103 ? 11.805 -1.933 -7.959 1.00 97.50 103 SER A C 1
ATOM 851 O O . SER A 1 103 ? 11.035 -2.514 -7.188 1.00 97.50 103 SER A O 1
ATOM 853 N N . ALA A 1 104 ? 12.008 -0.611 -7.911 1.00 97.81 104 ALA A N 1
ATOM 854 C CA . ALA A 1 104 ? 11.303 0.268 -6.976 1.00 97.81 104 ALA A CA 1
ATOM 855 C C . ALA A 1 104 ? 9.775 0.187 -7.150 1.00 97.81 104 ALA A C 1
ATOM 857 O O . ALA A 1 104 ? 9.055 0.089 -6.160 1.00 97.81 104 ALA A O 1
ATOM 858 N N . THR A 1 105 ? 9.290 0.120 -8.397 1.00 97.38 105 THR A N 1
ATOM 859 C CA . THR A 1 105 ? 7.869 -0.096 -8.712 1.00 97.38 105 THR A CA 1
ATOM 860 C C . THR A 1 105 ? 7.348 -1.374 -8.055 1.00 97.38 105 THR A C 1
ATOM 862 O O . THR A 1 105 ? 6.384 -1.339 -7.294 1.00 97.38 105 THR A O 1
ATOM 865 N N . SER A 1 106 ? 8.000 -2.513 -8.313 1.00 96.31 106 SER A N 1
ATOM 866 C CA . SER A 1 106 ? 7.540 -3.810 -7.801 1.00 96.31 106 SER A CA 1
ATOM 867 C C . SER A 1 106 ? 7.680 -3.940 -6.284 1.00 96.31 106 SER A C 1
ATOM 869 O O . SER A 1 106 ? 6.847 -4.584 -5.651 1.00 96.31 106 SER A O 1
ATOM 871 N N . GLY A 1 107 ? 8.699 -3.304 -5.698 1.00 96.75 107 GLY A N 1
ATOM 872 C CA . GLY A 1 107 ? 8.894 -3.259 -4.253 1.00 96.75 107 GLY A CA 1
ATOM 873 C C . GLY A 1 107 ? 7.765 -2.506 -3.556 1.00 96.75 107 GLY A C 1
ATOM 874 O O . GLY A 1 107 ? 7.198 -3.020 -2.596 1.00 96.75 107 GLY A O 1
ATOM 875 N N . GLU A 1 108 ? 7.376 -1.335 -4.071 1.00 97.31 108 GLU A N 1
ATOM 876 C CA . GLU A 1 108 ? 6.258 -0.569 -3.508 1.00 97.31 108 GLU A CA 1
ATOM 877 C C . GLU A 1 108 ? 4.926 -1.333 -3.639 1.00 97.31 108 GLU A C 1
ATOM 879 O O . GLU A 1 108 ? 4.192 -1.463 -2.657 1.00 97.31 108 GLU A O 1
ATOM 884 N N . MET A 1 109 ? 4.649 -1.941 -4.802 1.00 96.81 109 MET A N 1
ATOM 885 C CA . MET A 1 109 ? 3.440 -2.760 -4.996 1.00 96.81 109 MET A CA 1
ATOM 886 C C . MET A 1 109 ? 3.391 -3.981 -4.071 1.00 96.81 109 MET A C 1
ATOM 888 O O . MET A 1 109 ? 2.316 -4.351 -3.598 1.00 96.81 109 MET A O 1
ATOM 892 N N . ALA A 1 110 ? 4.539 -4.592 -3.766 1.00 96.81 110 ALA A N 1
ATOM 893 C CA . ALA A 1 110 ? 4.606 -5.720 -2.843 1.00 96.81 110 ALA A CA 1
ATOM 894 C C . ALA A 1 110 ? 4.168 -5.336 -1.421 1.00 96.81 110 ALA A C 1
ATOM 896 O O . ALA A 1 110 ? 3.501 -6.133 -0.764 1.00 96.81 110 ALA A O 1
ATOM 897 N N . ILE A 1 111 ? 4.463 -4.113 -0.966 1.00 97.00 111 ILE A N 1
ATOM 898 C CA . ILE A 1 111 ? 4.002 -3.625 0.342 1.00 97.00 111 ILE A CA 1
ATOM 899 C C . ILE A 1 111 ? 2.481 -3.435 0.347 1.00 97.00 111 ILE A C 1
ATOM 901 O O . ILE A 1 111 ? 1.808 -3.925 1.257 1.00 97.00 111 ILE A O 1
ATOM 905 N N . TYR A 1 112 ? 1.918 -2.789 -0.681 1.00 97.94 112 TYR A N 1
ATOM 906 C CA . TYR A 1 112 ? 0.462 -2.633 -0.803 1.00 97.94 112 TYR A CA 1
ATOM 907 C C . TYR A 1 112 ? -0.251 -3.986 -0.856 1.00 97.94 112 TYR A C 1
ATOM 909 O O . TYR A 1 112 ? -1.262 -4.189 -0.175 1.00 97.94 112 TYR A O 1
ATOM 917 N N . ARG A 1 113 ? 0.314 -4.942 -1.600 1.00 97.75 113 ARG A N 1
ATOM 918 C CA . ARG A 1 113 ? -0.166 -6.323 -1.653 1.00 97.75 113 ARG A CA 1
ATOM 919 C C . ARG A 1 113 ? -0.120 -6.987 -0.282 1.00 97.75 113 ARG A C 1
ATOM 921 O O . ARG A 1 113 ? -1.128 -7.545 0.141 1.00 97.75 113 ARG A O 1
ATOM 928 N N . ALA A 1 114 ? 1.014 -6.935 0.415 1.00 97.31 114 ALA A N 1
ATOM 929 C CA . ALA A 1 114 ? 1.175 -7.589 1.710 1.00 97.31 114 ALA A CA 1
ATOM 930 C C . ALA A 1 114 ? 0.153 -7.074 2.729 1.00 97.31 114 ALA A C 1
ATOM 932 O O . ALA A 1 114 ? -0.557 -7.869 3.347 1.00 97.31 114 ALA A O 1
ATOM 933 N N . ASN A 1 115 ? 0.002 -5.755 2.829 1.00 98.12 115 ASN A N 1
ATOM 934 C CA . ASN A 1 115 ? -0.951 -5.134 3.742 1.00 98.12 115 ASN A CA 1
ATOM 935 C C . ASN A 1 115 ? -2.401 -5.485 3.386 1.00 98.12 115 ASN A C 1
ATOM 937 O O . ASN A 1 115 ? -3.190 -5.829 4.266 1.00 98.12 115 ASN A O 1
ATOM 941 N N . SER A 1 116 ? -2.736 -5.482 2.094 1.00 98.25 116 SER A N 1
ATOM 942 C CA . SER A 1 116 ? -4.059 -5.884 1.608 1.00 98.25 116 SER A CA 1
ATOM 943 C C . SER A 1 116 ? -4.369 -7.351 1.920 1.00 98.25 116 SER A C 1
ATOM 945 O O . SER A 1 116 ? -5.456 -7.665 2.401 1.00 98.25 116 SER A O 1
ATOM 947 N N . LEU A 1 117 ? -3.415 -8.262 1.703 1.00 97.88 117 LEU A N 1
ATOM 948 C CA . LEU A 1 117 ? -3.581 -9.690 1.990 1.00 97.88 117 LEU A CA 1
ATOM 949 C C . LEU A 1 117 ? -3.691 -9.974 3.491 1.00 97.88 117 LEU A C 1
ATOM 951 O O . LEU A 1 117 ? -4.478 -10.833 3.891 1.00 97.88 117 LEU A O 1
ATOM 955 N N . ILE A 1 118 ? -2.945 -9.250 4.328 1.00 97.69 118 ILE A N 1
ATOM 956 C CA . ILE A 1 118 ? -3.078 -9.332 5.787 1.00 97.69 118 ILE A CA 1
ATOM 957 C C . ILE A 1 118 ? -4.484 -8.892 6.213 1.00 97.69 118 ILE A C 1
ATOM 959 O O . ILE A 1 118 ? -5.127 -9.604 6.984 1.00 97.69 118 ILE A O 1
ATOM 963 N N . LEU A 1 119 ? -4.992 -7.782 5.667 1.00 98.00 119 LEU A N 1
ATOM 964 C CA . LEU A 1 119 ? -6.343 -7.304 5.966 1.00 98.00 119 LEU A CA 1
ATOM 965 C C . LEU A 1 119 ? -7.436 -8.272 5.486 1.00 98.00 119 LEU A C 1
ATOM 967 O O . LEU A 1 119 ? -8.372 -8.561 6.230 1.00 98.00 119 LEU A O 1
ATOM 971 N N . ARG A 1 120 ? -7.277 -8.871 4.300 1.00 97.88 120 ARG A N 1
ATOM 972 C CA . ARG A 1 120 ? -8.160 -9.959 3.845 1.00 97.88 120 ARG A CA 1
ATOM 973 C C . ARG A 1 120 ? -8.158 -11.136 4.817 1.00 97.88 120 ARG A C 1
ATOM 975 O O . ARG A 1 120 ? -9.217 -11.651 5.158 1.00 97.88 120 ARG A O 1
ATOM 982 N N . LYS A 1 121 ? -6.982 -11.546 5.310 1.00 96.94 121 LYS A N 1
ATOM 983 C CA . LYS A 1 121 ? -6.854 -12.657 6.270 1.00 96.94 121 LYS A CA 1
ATOM 984 C C . LYS A 1 121 ? -7.501 -12.371 7.631 1.00 96.94 121 LYS A C 1
ATOM 986 O O . LYS A 1 121 ? -7.883 -13.330 8.297 1.00 96.94 121 LYS A O 1
ATOM 991 N N . VAL A 1 122 ? -7.621 -11.110 8.060 1.00 96.88 122 VAL A N 1
ATOM 992 C CA . VAL A 1 122 ? -8.360 -10.761 9.294 1.00 96.88 122 VAL A CA 1
ATOM 993 C C . VAL A 1 122 ? -9.867 -10.592 9.072 1.00 96.88 122 VAL A C 1
ATOM 995 O O . VAL A 1 122 ? -10.592 -10.511 10.056 1.00 96.88 122 VAL A O 1
ATOM 998 N N . GLY A 1 123 ? -10.343 -10.600 7.820 1.00 97.12 123 GLY A N 1
ATOM 999 C CA . GLY A 1 123 ? -11.770 -10.561 7.475 1.00 97.12 123 GLY A CA 1
ATOM 1000 C C . GLY A 1 123 ? -12.243 -9.292 6.758 1.00 97.12 123 GLY A C 1
ATOM 1001 O O . GLY A 1 123 ? -13.433 -9.173 6.486 1.00 97.12 123 GLY A O 1
ATOM 1002 N N . VAL A 1 124 ? -11.348 -8.355 6.418 1.00 98.31 124 VAL A N 1
ATOM 1003 C CA . VAL A 1 124 ? -11.707 -7.154 5.640 1.00 98.31 124 VAL A CA 1
ATOM 1004 C C . VAL A 1 124 ? -11.928 -7.521 4.174 1.00 98.31 124 VAL A C 1
ATOM 1006 O O . VAL A 1 124 ? -11.095 -8.188 3.554 1.00 98.31 124 VAL A O 1
ATOM 1009 N N . GLN A 1 125 ? -13.005 -7.019 3.576 1.00 98.38 125 GLN A N 1
ATOM 1010 C CA . GLN A 1 125 ? -13.258 -7.160 2.144 1.00 98.38 125 GLN A CA 1
ATOM 1011 C C . GLN A 1 125 ? -12.451 -6.112 1.370 1.00 98.38 125 GLN A C 1
ATOM 1013 O O . GLN A 1 125 ? -12.905 -4.997 1.122 1.00 98.38 125 GLN A O 1
ATOM 1018 N N . VAL A 1 126 ? -11.217 -6.457 1.013 1.00 98.62 126 VAL A N 1
ATOM 1019 C CA . VAL A 1 126 ? -10.349 -5.597 0.196 1.00 98.62 126 VAL A CA 1
ATOM 1020 C C . VAL A 1 126 ? -10.521 -5.967 -1.274 1.00 98.62 126 VAL A C 1
ATOM 1022 O O . VAL A 1 126 ? -10.330 -7.134 -1.611 1.00 98.62 126 VAL A O 1
ATOM 1025 N N . ALA A 1 127 ? -10.827 -5.005 -2.146 1.00 98.50 127 ALA A N 1
ATOM 1026 C CA . ALA A 1 127 ? -10.989 -5.226 -3.586 1.00 98.50 127 ALA A CA 1
ATOM 1027 C C . ALA A 1 127 ? -9.726 -5.794 -4.262 1.00 98.50 127 ALA A C 1
ATOM 1029 O O . ALA A 1 127 ? -8.613 -5.646 -3.750 1.00 98.50 127 ALA A O 1
ATOM 1030 N N . ASP A 1 128 ? -9.905 -6.483 -5.391 1.00 98.44 128 ASP A N 1
ATOM 1031 C CA . ASP A 1 128 ? -8.812 -7.076 -6.173 1.00 98.44 128 ASP A CA 1
ATOM 1032 C C . ASP A 1 128 ? -7.910 -6.022 -6.829 1.00 98.44 128 ASP A C 1
ATOM 1034 O O . ASP A 1 128 ? -8.354 -4.899 -7.087 1.00 98.44 128 ASP A O 1
ATOM 1038 N N . PRO A 1 129 ? -6.627 -6.349 -7.076 1.00 97.94 129 PRO A N 1
ATOM 1039 C CA . PRO A 1 129 ? -5.724 -5.439 -7.759 1.00 97.94 129 PRO A CA 1
ATOM 1040 C C . PRO A 1 129 ? -6.123 -5.242 -9.222 1.00 97.94 129 PRO A C 1
ATOM 1042 O O . PRO A 1 129 ? -6.758 -6.095 -9.840 1.00 97.94 129 PRO A O 1
ATOM 1045 N N . VAL A 1 130 ? -5.658 -4.138 -9.802 1.00 97.75 130 VAL A N 1
ATOM 1046 C CA . VAL A 1 130 ? -5.720 -3.902 -11.252 1.00 97.75 130 VAL A CA 1
ATOM 1047 C C . VAL A 1 130 ? -4.324 -3.945 -11.840 1.00 97.75 130 VAL A C 1
ATOM 1049 O O . VAL A 1 130 ? -3.365 -3.499 -11.212 1.00 97.75 130 VAL A O 1
ATOM 1052 N N . VAL A 1 131 ? -4.201 -4.459 -13.055 1.00 97.19 131 VAL A N 1
ATOM 1053 C CA . VAL A 1 131 ? -2.923 -4.470 -13.765 1.00 97.19 131 VAL A CA 1
ATOM 1054 C C . VAL A 1 131 ? -2.659 -3.087 -14.358 1.00 97.19 131 VAL A C 1
ATOM 1056 O O . VAL A 1 131 ? -3.521 -2.525 -15.033 1.00 97.19 131 VAL A O 1
ATOM 1059 N N . GLN A 1 132 ? -1.470 -2.539 -14.115 1.00 96.88 132 GLN A N 1
ATOM 1060 C CA . GLN A 1 132 ? -0.991 -1.304 -14.741 1.00 96.88 132 GLN A CA 1
ATOM 1061 C C . GLN A 1 132 ? 0.452 -1.458 -15.211 1.00 96.88 132 GLN A C 1
ATOM 1063 O O . GLN A 1 132 ? 1.173 -2.348 -14.759 1.00 96.88 132 GLN A O 1
ATOM 1068 N N . VAL A 1 133 ? 0.875 -0.574 -16.116 1.00 96.75 133 VAL A N 1
ATOM 1069 C CA . VAL A 1 133 ? 2.232 -0.573 -16.664 1.00 96.75 133 VAL A CA 1
ATOM 1070 C C . VAL A 1 133 ? 2.961 0.703 -16.253 1.00 96.75 133 VAL A C 1
ATOM 1072 O O . VAL A 1 133 ? 2.536 1.803 -16.606 1.00 96.75 133 VAL A O 1
ATOM 1075 N N . PHE A 1 134 ? 4.094 0.548 -15.565 1.00 97.12 134 PHE A N 1
ATOM 1076 C CA . PHE A 1 134 ? 5.001 1.643 -15.206 1.00 97.12 134 PHE A CA 1
ATOM 1077 C C . PHE A 1 134 ? 6.404 1.337 -15.719 1.00 97.12 134 PHE A C 1
ATOM 1079 O O . PHE A 1 134 ? 6.937 0.263 -15.444 1.00 97.12 134 PHE A O 1
ATOM 1086 N N . ASN A 1 135 ? 7.018 2.263 -16.463 1.00 95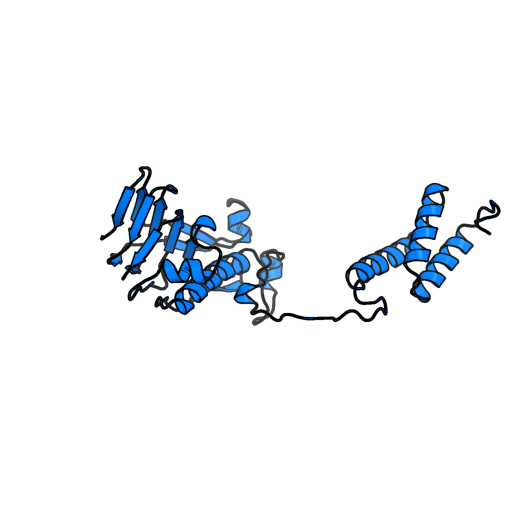.44 135 ASN A N 1
ATOM 1087 C CA . ASN A 1 135 ? 8.344 2.057 -17.064 1.00 95.44 135 ASN A CA 1
ATOM 1088 C C . ASN A 1 135 ? 8.474 0.703 -17.803 1.00 95.44 135 ASN A C 1
ATOM 1090 O O . ASN A 1 135 ? 9.484 0.020 -17.674 1.00 95.44 135 ASN A O 1
ATOM 1094 N N . GLY A 1 136 ? 7.429 0.267 -18.516 1.00 94.88 136 GLY A N 1
ATOM 1095 C CA . GLY A 1 136 ? 7.417 -1.021 -19.227 1.00 94.88 136 GLY A CA 1
ATOM 1096 C C . GLY A 1 136 ? 7.240 -2.270 -18.349 1.00 94.88 136 GLY A C 1
ATOM 1097 O O . GLY A 1 136 ? 7.317 -3.381 -18.862 1.00 94.88 136 GLY A O 1
ATOM 1098 N N . GLN A 1 137 ? 6.985 -2.116 -17.048 1.00 95.38 137 GLN A N 1
ATOM 1099 C CA . GLN A 1 137 ? 6.744 -3.220 -16.115 1.00 95.38 137 GLN A CA 1
ATOM 1100 C C . GLN A 1 137 ? 5.245 -3.380 -15.856 1.00 95.38 137 GLN A C 1
ATOM 1102 O O . GLN A 1 137 ? 4.607 -2.445 -15.373 1.00 95.38 137 GLN A O 1
ATOM 1107 N N . GLU A 1 138 ? 4.694 -4.559 -16.143 1.00 96.06 138 GLU A N 1
ATOM 1108 C CA . GLU A 1 138 ? 3.292 -4.906 -15.878 1.00 96.06 138 GLU A CA 1
ATOM 1109 C C . GLU A 1 138 ? 3.140 -5.371 -14.420 1.00 96.06 138 GLU A C 1
ATOM 1111 O O . GLU A 1 138 ? 3.623 -6.440 -14.052 1.00 96.06 138 GLU A O 1
ATOM 1116 N N . VAL A 1 139 ? 2.494 -4.575 -13.568 1.00 95.81 139 VAL A N 1
ATOM 1117 C CA . VAL A 1 139 ? 2.380 -4.842 -12.125 1.00 95.81 139 VAL A CA 1
ATOM 1118 C C . VAL A 1 139 ? 0.932 -4.831 -11.643 1.00 95.81 139 VAL A C 1
ATOM 1120 O O . VAL A 1 139 ? 0.085 -4.107 -12.163 1.00 95.81 139 VAL A O 1
ATOM 1123 N N . GLU A 1 140 ? 0.661 -5.613 -10.599 1.00 96.69 140 GLU A N 1
ATOM 1124 C CA . GLU A 1 140 ? -0.601 -5.574 -9.860 1.00 96.69 140 GLU A CA 1
ATOM 1125 C C . GLU A 1 140 ? -0.626 -4.382 -8.897 1.00 9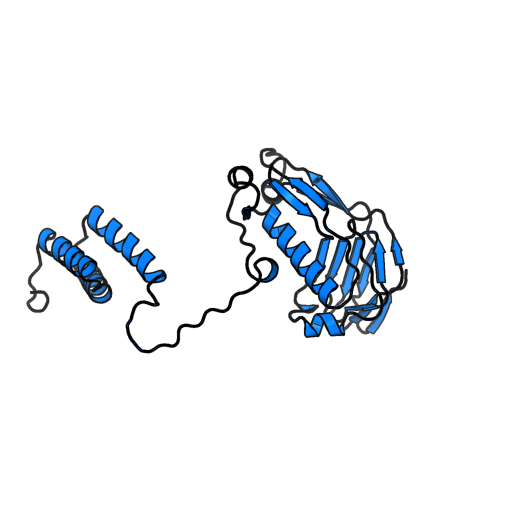6.69 140 GLU A C 1
ATOM 1127 O O . GLU A 1 140 ? 0.138 -4.326 -7.930 1.00 96.69 140 GLU A O 1
ATOM 1132 N N . VAL A 1 141 ? -1.545 -3.449 -9.127 1.00 97.62 141 VAL A N 1
ATOM 1133 C CA . VAL A 1 141 ? -1.783 -2.285 -8.274 1.00 97.62 141 VAL A CA 1
ATOM 1134 C C . VAL A 1 141 ? -2.927 -2.583 -7.314 1.00 97.62 141 VAL A C 1
ATOM 1136 O O . VAL A 1 141 ? -4.111 -2.530 -7.661 1.00 97.62 141 VAL A O 1
ATOM 1139 N N . TRP A 1 142 ? -2.546 -2.889 -6.080 1.00 98.25 142 TRP A N 1
ATOM 1140 C CA . TRP A 1 142 ? -3.446 -3.093 -4.949 1.00 98.25 142 TRP A CA 1
ATOM 1141 C C . TRP A 1 142 ? -3.921 -1.751 -4.358 1.00 98.25 142 TRP A C 1
ATOM 1143 O O . TRP A 1 142 ? -3.303 -0.711 -4.618 1.00 98.25 142 TRP A O 1
ATOM 1153 N N . PRO A 1 143 ? -4.991 -1.738 -3.537 1.00 98.50 143 PRO A N 1
ATOM 1154 C CA . PRO A 1 143 ? -5.313 -0.587 -2.697 1.00 98.50 143 PRO A CA 1
ATOM 1155 C C . PRO A 1 143 ? -4.092 -0.107 -1.902 1.00 98.50 143 PRO A C 1
ATOM 1157 O O . PRO A 1 143 ? -3.319 -0.909 -1.370 1.00 98.50 143 PRO A O 1
ATOM 1160 N N . ARG A 1 144 ? -3.907 1.215 -1.805 1.00 98.31 144 ARG A N 1
ATOM 1161 C CA . ARG A 1 144 ? -2.711 1.831 -1.202 1.00 98.31 144 ARG A CA 1
ATOM 1162 C C . ARG A 1 144 ? -2.854 1.879 0.315 1.00 98.31 144 ARG A C 1
ATOM 1164 O O . ARG A 1 144 ? -3.152 2.921 0.896 1.00 98.31 144 ARG A O 1
ATOM 1171 N N . ILE A 1 145 ? -2.704 0.722 0.947 1.00 98.44 145 ILE A N 1
ATOM 1172 C CA . ILE A 1 145 ? -2.864 0.559 2.391 1.00 98.44 145 ILE A CA 1
ATOM 1173 C C . ILE A 1 145 ? -1.490 0.512 3.048 1.00 98.44 145 ILE A C 1
ATOM 1175 O O . ILE A 1 145 ? -0.684 -0.367 2.743 1.00 98.44 145 ILE A O 1
ATOM 1179 N N . ILE A 1 146 ? -1.230 1.438 3.968 1.00 98.12 146 ILE A N 1
ATOM 1180 C CA . ILE A 1 146 ? 0.018 1.536 4.727 1.00 98.12 146 ILE A CA 1
ATOM 1181 C C . ILE A 1 146 ? -0.288 1.880 6.183 1.00 98.12 146 ILE A C 1
ATOM 1183 O O . ILE A 1 146 ? -1.157 2.693 6.487 1.00 98.12 146 ILE A O 1
ATOM 1187 N N . TRP A 1 147 ? 0.490 1.322 7.100 1.00 98.06 147 TRP A N 1
ATOM 1188 C CA . TRP A 1 147 ? 0.479 1.722 8.500 1.00 98.06 147 TRP A CA 1
ATOM 1189 C C . TRP A 1 147 ? 1.895 1.815 9.055 1.00 98.06 147 TRP A C 1
ATOM 1191 O O . TRP A 1 147 ? 2.836 1.200 8.547 1.00 98.06 147 TRP A O 1
ATOM 1201 N N . LYS A 1 148 ? 2.066 2.601 10.117 1.00 97.31 148 LYS A N 1
ATOM 1202 C CA . LYS A 1 148 ? 3.309 2.597 10.892 1.00 97.31 148 LYS A CA 1
ATOM 1203 C C . LYS A 1 148 ? 3.444 1.270 11.649 1.00 97.31 148 LYS A C 1
ATOM 1205 O O . LYS A 1 148 ? 2.438 0.777 12.155 1.00 97.31 148 LYS A O 1
ATOM 1210 N N . PRO A 1 149 ? 4.667 0.744 11.846 1.00 95.81 149 PRO A N 1
ATOM 1211 C CA . PRO A 1 149 ? 4.885 -0.479 12.625 1.00 95.81 149 PRO A CA 1
ATOM 1212 C C . PRO A 1 149 ? 4.240 -0.458 14.021 1.00 95.81 149 PRO A C 1
ATOM 1214 O O . PRO A 1 149 ? 3.748 -1.483 14.475 1.00 95.81 149 PRO A O 1
ATOM 1217 N N . LYS A 1 150 ? 4.143 0.721 14.659 1.00 95.62 150 LYS A N 1
ATOM 1218 C CA . LYS A 1 150 ? 3.461 0.900 15.955 1.00 95.62 150 LYS A CA 1
ATOM 1219 C C . LYS A 1 150 ? 1.971 0.526 15.948 1.00 95.62 150 LYS A C 1
ATOM 1221 O O . LYS A 1 150 ? 1.408 0.249 17.002 1.00 95.62 150 LYS A O 1
ATOM 1226 N N . TRP A 1 151 ? 1.323 0.513 14.782 1.00 97.81 151 TRP A N 1
ATOM 1227 C CA . TRP A 1 151 ? -0.060 0.057 14.654 1.00 97.81 151 TRP A CA 1
ATOM 1228 C C . TRP A 1 151 ? -0.174 -1.471 14.673 1.00 97.81 151 TRP A C 1
ATOM 1230 O O . TRP A 1 151 ? -1.138 -2.006 15.206 1.00 97.81 151 TRP A O 1
ATOM 1240 N N . GLY A 1 152 ? 0.806 -2.204 14.157 1.00 95.38 152 GLY A N 1
ATOM 1241 C CA . GLY A 1 152 ? 0.768 -3.661 14.180 1.00 95.38 152 GLY A CA 1
ATOM 1242 C C . GLY A 1 152 ? 1.995 -4.269 13.524 1.00 95.38 152 GLY A C 1
ATOM 1243 O O . GLY A 1 152 ? 2.239 -4.059 12.334 1.00 95.38 152 GLY A O 1
ATOM 1244 N N . LEU A 1 153 ? 2.742 -5.042 14.310 1.00 94.31 153 LEU A N 1
ATOM 1245 C CA . LEU A 1 153 ? 3.872 -5.852 13.862 1.00 94.31 153 LEU A CA 1
ATOM 1246 C C . LEU A 1 153 ? 3.450 -7.297 13.598 1.00 94.31 153 LEU A C 1
ATOM 1248 O O . LEU A 1 153 ? 4.018 -7.960 12.733 1.00 94.31 153 LEU A O 1
ATOM 1252 N N . THR A 1 154 ? 2.460 -7.794 14.343 1.00 95.44 154 THR A N 1
ATOM 1253 C CA . THR A 1 154 ? 1.999 -9.184 14.246 1.00 95.44 154 THR A CA 1
ATOM 1254 C C . THR A 1 154 ? 0.574 -9.287 13.718 1.00 95.44 154 THR A C 1
ATOM 1256 O O . THR A 1 154 ? -0.258 -8.397 13.903 1.00 95.44 154 THR A O 1
ATOM 1259 N N . PHE A 1 155 ? 0.249 -10.433 13.117 1.00 95.38 155 PHE A N 1
ATOM 1260 C CA . PHE A 1 155 ? -1.117 -10.728 12.687 1.00 95.38 155 PHE A CA 1
ATOM 1261 C C . PHE A 1 155 ? -2.130 -10.635 13.841 1.00 95.38 155 PHE A C 1
ATOM 1263 O O . PHE A 1 155 ? -3.229 -10.127 13.647 1.00 95.38 155 PHE A O 1
ATOM 1270 N N . ALA A 1 156 ? -1.759 -11.079 15.049 1.00 97.12 156 ALA A N 1
ATOM 1271 C CA . ALA A 1 156 ? -2.624 -11.002 16.226 1.00 97.12 156 ALA A CA 1
ATOM 1272 C C . ALA A 1 156 ? -2.940 -9.550 16.622 1.00 97.12 156 ALA A C 1
ATOM 1274 O O . ALA A 1 156 ? -4.080 -9.243 16.968 1.00 97.12 156 ALA A O 1
ATOM 1275 N N . GLU A 1 157 ? -1.960 -8.646 16.522 1.00 96.75 157 GLU A N 1
ATOM 1276 C CA . GLU A 1 157 ? -2.161 -7.220 16.798 1.00 96.75 157 GLU A CA 1
ATOM 1277 C C . GLU A 1 157 ? -3.067 -6.536 15.784 1.00 96.75 157 GLU A C 1
ATOM 1279 O O . GLU A 1 157 ? -3.857 -5.678 16.169 1.00 96.75 157 GLU A O 1
ATOM 1284 N N . ILE A 1 158 ? -2.960 -6.915 14.512 1.00 97.69 158 ILE A N 1
ATOM 1285 C CA . ILE A 1 158 ? -3.827 -6.386 13.458 1.00 97.69 158 ILE A CA 1
ATOM 1286 C C . ILE A 1 158 ? -5.240 -6.945 13.642 1.00 97.69 158 ILE A C 1
ATOM 1288 O O . ILE A 1 158 ? -6.205 -6.189 13.645 1.00 97.69 158 ILE A O 1
ATOM 1292 N N . LYS A 1 159 ? -5.371 -8.253 13.898 1.00 97.56 159 LYS A N 1
ATOM 1293 C CA . LYS A 1 159 ? -6.664 -8.918 14.096 1.00 97.56 159 LYS A CA 1
ATOM 1294 C C . LYS A 1 159 ? -7.466 -8.325 15.257 1.00 97.56 159 LYS A C 1
ATOM 1296 O O . LYS A 1 159 ? -8.670 -8.181 15.127 1.00 97.56 159 LYS A O 1
ATOM 1301 N N . ARG A 1 160 ? -6.829 -7.961 16.377 1.00 97.50 160 ARG A N 1
ATOM 1302 C CA . ARG A 1 160 ? -7.537 -7.327 17.510 1.00 97.50 160 ARG A CA 1
ATOM 1303 C C . ARG A 1 160 ? -7.996 -5.887 17.232 1.00 97.50 160 ARG A C 1
ATOM 1305 O O . ARG A 1 160 ? -8.821 -5.382 17.980 1.00 97.50 160 ARG A O 1
ATOM 1312 N N . LYS A 1 161 ? -7.433 -5.219 16.216 1.00 97.81 161 LYS A N 1
ATOM 1313 C CA . LYS A 1 161 ? -7.730 -3.818 15.852 1.00 97.81 161 LYS A CA 1
ATOM 1314 C C . LYS A 1 161 ? -8.747 -3.693 14.726 1.00 97.81 161 LYS A C 1
ATOM 1316 O O . LYS A 1 161 ? -9.068 -2.582 14.323 1.00 97.81 161 LYS A O 1
ATOM 1321 N N . VAL A 1 162 ? -9.222 -4.815 14.202 1.00 97.38 162 VAL A N 1
ATOM 1322 C CA . VAL A 1 162 ? -10.203 -4.862 13.126 1.00 97.38 162 VAL A CA 1
ATOM 1323 C C . VAL A 1 162 ? -11.395 -5.666 13.619 1.00 97.38 162 VAL A C 1
ATOM 1325 O O . VAL A 1 162 ? -11.240 -6.820 14.016 1.00 97.38 162 VAL A O 1
ATOM 1328 N N . CYS A 1 163 ? -12.580 -5.069 13.591 1.00 93.25 163 CYS A N 1
ATOM 1329 C CA . CYS A 1 163 ? -13.820 -5.749 13.935 1.00 93.25 163 CYS A CA 1
ATOM 1330 C C . CYS A 1 163 ? -14.956 -5.370 12.970 1.00 93.25 163 CYS A C 1
ATOM 1332 O O . CYS A 1 163 ? -14.845 -4.442 12.165 1.00 93.25 163 CYS A O 1
ATOM 1334 N N . GLY A 1 164 ? -16.037 -6.149 13.010 1.00 93.00 164 GLY A N 1
ATOM 1335 C CA . GLY A 1 164 ? -17.174 -5.959 12.113 1.00 93.00 164 GLY A CA 1
ATOM 1336 C C . GLY A 1 164 ? -16.862 -6.279 10.645 1.00 93.00 164 GLY A C 1
ATOM 1337 O O . GLY A 1 164 ? -15.970 -7.071 10.333 1.00 93.00 164 GLY A O 1
ATOM 1338 N N . SER A 1 165 ? -17.627 -5.672 9.741 1.00 93.94 165 SER A N 1
ATOM 1339 C CA . SER A 1 165 ? -17.579 -5.891 8.293 1.00 93.94 165 SER A CA 1
ATOM 1340 C C . SER A 1 165 ? -17.012 -4.667 7.580 1.00 93.94 165 SER A C 1
ATOM 1342 O O . SER A 1 165 ? -17.748 -3.824 7.078 1.00 93.94 165 SER A O 1
ATOM 1344 N N . SER A 1 166 ? -15.683 -4.570 7.527 1.00 97.31 166 SER A N 1
ATOM 1345 C CA . SER A 1 166 ? -15.014 -3.484 6.803 1.00 97.31 166 SER A CA 1
ATOM 1346 C C . SER A 1 166 ? -14.798 -3.828 5.325 1.00 97.31 166 SER A C 1
ATOM 1348 O O . SER A 1 166 ? -14.455 -4.964 4.983 1.00 97.31 166 SER A O 1
ATOM 1350 N N . THR A 1 167 ? -14.941 -2.837 4.447 1.00 98.44 167 THR A N 1
ATOM 1351 C CA . THR A 1 167 ? -14.740 -2.942 2.998 1.00 98.44 167 THR A CA 1
ATOM 1352 C C . THR A 1 167 ? -13.808 -1.834 2.497 1.00 98.44 167 THR A C 1
ATOM 1354 O O . THR A 1 167 ? -13.840 -0.700 2.977 1.00 98.44 167 THR A O 1
ATOM 1357 N N . ILE A 1 168 ? -12.929 -2.158 1.546 1.00 98.75 168 ILE A N 1
ATOM 1358 C CA . ILE A 1 168 ? -11.965 -1.212 0.967 1.00 98.75 168 ILE A CA 1
ATOM 1359 C C . ILE A 1 168 ? -11.975 -1.358 -0.556 1.00 98.75 168 ILE A C 1
ATOM 1361 O O . ILE A 1 168 ? -11.623 -2.414 -1.087 1.00 98.75 168 ILE A O 1
ATOM 1365 N N . SER A 1 169 ? -12.344 -0.283 -1.256 1.00 98.69 169 SER A N 1
ATOM 1366 C CA . SER A 1 169 ? -12.376 -0.238 -2.722 1.00 98.69 169 SER A CA 1
ATOM 1367 C C . SER A 1 169 ? -10.976 -0.315 -3.353 1.00 98.69 169 SER A C 1
ATOM 1369 O O . SER A 1 169 ? -9.959 -0.024 -2.718 1.00 98.69 169 SER A O 1
ATOM 1371 N N . GLN A 1 170 ? -10.916 -0.631 -4.650 1.00 98.25 170 GLN A N 1
ATOM 1372 C CA . GLN A 1 170 ? -9.653 -0.767 -5.385 1.00 98.25 170 GLN A CA 1
ATOM 1373 C C . GLN A 1 170 ? -8.856 0.551 -5.442 1.00 98.25 170 GLN A C 1
ATOM 1375 O O . GLN A 1 170 ? -7.630 0.580 -5.291 1.00 98.25 170 GLN A O 1
ATOM 1380 N N . ARG A 1 171 ? -9.563 1.671 -5.612 1.00 97.56 171 ARG A N 1
ATOM 1381 C CA . ARG A 1 171 ? -8.998 3.026 -5.708 1.00 97.56 171 ARG A CA 1
ATOM 1382 C C . ARG A 1 171 ? -8.666 3.652 -4.353 1.00 97.56 171 ARG A C 1
ATOM 1384 O O . ARG A 1 171 ? -8.105 4.745 -4.305 1.00 97.56 171 ARG A O 1
ATOM 1391 N N . SER A 1 172 ? -8.941 2.955 -3.255 1.00 98.62 172 SER A N 1
ATOM 1392 C CA . SER A 1 172 ? -8.768 3.520 -1.925 1.00 98.62 172 SER A CA 1
ATOM 1393 C C . SER A 1 172 ? -7.309 3.640 -1.490 1.00 98.62 172 SER A C 1
ATOM 1395 O O . SER A 1 172 ? -6.424 2.899 -1.937 1.00 98.62 172 SER A O 1
ATOM 1397 N N . THR A 1 173 ? -7.071 4.585 -0.589 1.00 98.81 173 THR A N 1
ATOM 1398 C CA . THR A 1 173 ? -5.814 4.795 0.125 1.00 98.81 173 THR A CA 1
ATOM 1399 C C . THR A 1 173 ? -6.124 4.851 1.614 1.00 98.81 173 THR A C 1
ATOM 1401 O O . THR A 1 173 ? -6.991 5.613 2.032 1.00 98.81 173 THR A O 1
ATOM 1404 N N . MET A 1 174 ? -5.406 4.078 2.423 1.00 98.62 174 MET A N 1
ATOM 1405 C CA . MET A 1 174 ? -5.548 4.100 3.878 1.00 98.62 174 MET A CA 1
ATOM 1406 C C . MET A 1 174 ? -4.174 4.247 4.516 1.00 98.62 174 MET A C 1
ATOM 1408 O O . MET A 1 174 ? -3.293 3.423 4.273 1.00 98.62 174 MET A O 1
ATOM 1412 N N . VAL A 1 175 ? -3.995 5.286 5.332 1.00 98.62 175 VAL A N 1
ATOM 1413 C CA . VAL A 1 175 ? -2.750 5.535 6.065 1.00 98.62 175 VAL A CA 1
ATOM 1414 C C . VAL A 1 175 ? -3.038 5.618 7.555 1.00 98.62 175 VAL A C 1
ATOM 1416 O O . VAL A 1 175 ? -3.759 6.508 7.998 1.00 98.62 175 VAL A O 1
ATOM 1419 N N . ILE A 1 176 ? -2.436 4.719 8.333 1.00 98.50 176 ILE A N 1
ATOM 1420 C CA . ILE A 1 176 ? -2.600 4.687 9.791 1.00 98.50 176 ILE A CA 1
ATOM 1421 C C . ILE A 1 176 ? -1.277 5.020 10.480 1.00 98.50 176 ILE A C 1
ATOM 1423 O O . ILE A 1 176 ? -0.279 4.299 10.367 1.00 98.50 176 ILE A O 1
ATOM 1427 N N . LYS A 1 177 ? -1.272 6.114 11.234 1.00 97.75 177 LYS A N 1
ATOM 1428 C CA . LYS A 1 177 ? -0.149 6.588 12.041 1.00 97.75 177 LYS A CA 1
ATOM 1429 C C . LYS A 1 177 ? -0.602 6.723 13.497 1.00 97.75 177 LYS A C 1
ATOM 1431 O O . LYS A 1 177 ? -0.710 7.805 14.038 1.00 97.75 177 LYS A O 1
ATOM 1436 N N . GLY A 1 178 ? -0.850 5.605 14.156 1.00 96.25 178 GLY A N 1
ATOM 1437 C CA . GLY A 1 178 ? -1.271 5.577 15.558 1.00 96.25 178 GLY A CA 1
ATOM 1438 C C . GLY A 1 178 ? -1.141 4.160 16.081 1.00 96.25 178 GLY A C 1
ATOM 1439 O O . GLY A 1 178 ? -1.283 3.221 15.299 1.00 96.25 178 GLY A O 1
ATOM 1440 N N . CYS A 1 179 ? -0.813 3.973 17.356 1.00 96.81 179 CYS A N 1
ATOM 1441 C CA . CYS A 1 179 ? -0.795 2.624 17.920 1.00 96.81 179 CYS A CA 1
ATOM 1442 C C . CYS A 1 179 ? -2.217 2.144 18.249 1.00 96.81 179 CYS A C 1
ATOM 1444 O O . CYS A 1 179 ? -2.523 0.986 17.977 1.00 96.81 179 CYS A O 1
ATOM 1446 N N . ASN A 1 180 ? -3.110 3.025 18.706 1.00 97.69 180 ASN A N 1
ATOM 1447 C CA . ASN A 1 180 ? -4.449 2.676 19.195 1.00 97.69 180 ASN A CA 1
ATOM 1448 C C . ASN A 1 180 ? -5.564 3.100 18.223 1.00 97.69 180 ASN A C 1
ATOM 1450 O O . ASN A 1 180 ? -6.527 3.751 18.606 1.00 97.69 180 ASN A O 1
ATOM 1454 N N . VAL A 1 181 ? -5.430 2.737 16.943 1.00 98.25 181 VAL A N 1
ATOM 1455 C CA . VAL A 1 181 ? -6.474 2.959 15.925 1.00 98.25 181 VAL A CA 1
ATOM 1456 C C . VAL A 1 181 ? -7.216 1.648 15.664 1.00 98.25 181 VAL A C 1
ATOM 1458 O O . VAL A 1 181 ? -6.577 0.640 15.357 1.00 98.25 181 VAL A O 1
ATOM 1461 N N . PHE A 1 182 ? -8.541 1.668 15.758 1.00 98.25 182 PHE A N 1
ATOM 1462 C CA . PHE A 1 182 ? -9.426 0.517 15.593 1.00 98.25 182 PHE A CA 1
ATOM 1463 C C . PHE A 1 182 ? -10.340 0.736 14.387 1.00 98.25 182 PHE A C 1
ATOM 1465 O O . PHE A 1 182 ? -10.948 1.794 14.262 1.00 98.25 182 PHE A O 1
ATOM 1472 N N . LEU A 1 183 ? -10.417 -0.246 13.491 1.00 97.88 183 LEU A N 1
ATOM 1473 C CA . LEU A 1 183 ? -11.286 -0.226 12.315 1.00 97.88 183 LEU A CA 1
ATOM 1474 C C . LEU A 1 183 ? -12.531 -1.058 12.616 1.00 97.88 183 LEU A C 1
ATOM 1476 O O . LEU A 1 183 ? -12.410 -2.262 12.852 1.00 97.88 183 LEU A O 1
ATOM 1480 N N . GLU A 1 184 ? -13.705 -0.434 12.603 1.00 96.62 184 GLU A N 1
ATOM 1481 C CA . GLU A 1 184 ? -14.964 -1.104 12.933 1.00 96.62 184 GLU A CA 1
ATOM 1482 C C . GLU A 1 184 ? -16.028 -0.732 11.895 1.00 96.62 184 GLU A C 1
ATOM 1484 O O . GLU A 1 184 ? -16.377 0.435 11.762 1.00 96.62 184 GLU A O 1
ATOM 1489 N N . ASP A 1 185 ? -16.509 -1.712 11.123 1.00 97.25 185 ASP A N 1
ATOM 1490 C CA . ASP A 1 185 ? -17.532 -1.499 10.079 1.00 97.25 185 ASP A CA 1
ATOM 1491 C C . ASP A 1 185 ? -17.211 -0.342 9.098 1.00 97.25 185 ASP A C 1
ATOM 1493 O O . ASP A 1 185 ? -18.088 0.409 8.671 1.00 97.25 185 ASP A O 1
ATOM 1497 N N . LEU A 1 186 ? -15.931 -0.177 8.739 1.00 97.88 186 LEU A N 1
ATOM 1498 C CA . LEU A 1 186 ? -15.469 0.876 7.831 1.00 97.88 186 LEU A CA 1
ATOM 1499 C C . LEU A 1 186 ? -15.748 0.512 6.367 1.00 97.88 186 LEU A C 1
ATOM 1501 O O . LEU A 1 186 ? -15.238 -0.489 5.871 1.00 97.88 186 LEU A O 1
ATOM 1505 N N . SER A 1 187 ? -16.444 1.379 5.636 1.00 98.25 187 SER A N 1
ATOM 1506 C CA . SER A 1 187 ? -16.556 1.335 4.174 1.00 98.25 187 SER A CA 1
ATOM 1507 C C . SER A 1 187 ? -15.710 2.444 3.549 1.00 98.25 187 SER A C 1
ATOM 1509 O O . SER A 1 187 ? -16.053 3.621 3.638 1.00 98.25 187 SER A O 1
ATOM 1511 N N . LEU A 1 188 ? -14.588 2.090 2.919 1.00 98.69 188 LEU A N 1
ATOM 1512 C CA . LEU A 1 188 ? -13.640 3.058 2.363 1.00 98.69 188 LEU A CA 1
ATOM 1513 C C . LEU A 1 188 ? -13.619 3.035 0.829 1.00 98.69 188 LEU A C 1
ATOM 1515 O O . LEU A 1 188 ? -13.076 2.105 0.222 1.00 98.69 188 LEU A O 1
ATOM 1519 N N . ASP A 1 189 ? -14.076 4.126 0.213 1.00 98.56 189 ASP A N 1
ATOM 1520 C CA . ASP A 1 189 ? -13.974 4.422 -1.221 1.00 98.56 189 ASP A CA 1
ATOM 1521 C C . ASP A 1 189 ? -13.357 5.817 -1.460 1.00 98.56 189 ASP A C 1
ATOM 1523 O O . ASP A 1 189 ? -14.021 6.815 -1.754 1.00 98.56 189 ASP A O 1
ATOM 1527 N N . GLY A 1 190 ? -12.037 5.907 -1.302 1.00 98.44 190 GLY A N 1
ATOM 1528 C CA . GLY A 1 190 ? -11.297 7.168 -1.361 1.00 98.44 190 GLY A CA 1
ATOM 1529 C C . GLY A 1 190 ? -10.026 7.122 -0.518 1.00 98.44 190 GLY A C 1
ATOM 1530 O O . GLY A 1 190 ? -9.469 6.053 -0.281 1.00 98.44 190 GLY A O 1
ATOM 1531 N N . ALA A 1 191 ? -9.542 8.272 -0.060 1.00 98.75 191 ALA A N 1
ATOM 1532 C CA . ALA A 1 191 ? -8.369 8.371 0.803 1.00 98.75 191 ALA A CA 1
ATOM 1533 C C . ALA A 1 191 ? -8.746 8.711 2.253 1.00 98.75 191 ALA A C 1
ATOM 1535 O O . ALA A 1 191 ? -9.467 9.680 2.499 1.00 98.75 191 ALA A O 1
ATOM 1536 N N . LEU A 1 192 ? -8.211 7.931 3.195 1.00 98.69 192 LEU A N 1
ATOM 1537 C CA . LEU A 1 192 ? -8.348 8.106 4.639 1.00 98.69 192 LEU A CA 1
ATOM 1538 C C . LEU A 1 192 ? -6.973 8.091 5.314 1.00 98.69 192 LEU A C 1
ATOM 1540 O O . LEU A 1 192 ? -6.190 7.155 5.136 1.00 98.69 192 LEU A O 1
ATOM 1544 N N . LEU A 1 193 ? -6.686 9.124 6.101 1.00 98.69 193 LEU A N 1
ATOM 1545 C CA . LEU A 1 193 ? -5.455 9.262 6.866 1.00 98.69 193 LEU A CA 1
ATOM 1546 C C . LEU A 1 193 ? -5.793 9.531 8.333 1.00 98.69 193 LEU A C 1
ATOM 1548 O O . LEU A 1 193 ? -6.481 10.499 8.649 1.00 98.69 193 LEU A O 1
ATOM 1552 N N . ILE A 1 194 ? -5.278 8.685 9.220 1.00 98.44 194 ILE A N 1
ATOM 1553 C CA . ILE A 1 194 ? -5.421 8.832 10.669 1.00 98.44 194 ILE A CA 1
ATOM 1554 C C . ILE A 1 194 ? -4.033 9.020 11.267 1.00 98.44 194 ILE A C 1
ATOM 1556 O O . ILE A 1 194 ? -3.198 8.117 11.178 1.00 98.44 194 ILE A O 1
ATOM 1560 N N . ASP A 1 195 ? -3.793 10.178 11.871 1.00 98.31 195 ASP A N 1
ATOM 1561 C CA . ASP A 1 195 ? -2.603 10.468 12.668 1.00 98.31 195 ASP A CA 1
ATOM 1562 C C . ASP A 1 195 ? -3.015 10.626 14.128 1.00 98.31 195 ASP A C 1
ATOM 1564 O O . ASP A 1 195 ? -3.878 11.437 14.451 1.00 98.31 195 ASP A O 1
ATOM 1568 N N . ALA A 1 196 ? -2.453 9.808 15.006 1.00 98.06 196 ALA A N 1
ATOM 1569 C CA . ALA A 1 196 ? -2.802 9.774 16.414 1.00 98.06 196 ALA A CA 1
ATOM 1570 C C . ALA A 1 196 ? -1.542 9.587 17.265 1.00 98.06 196 ALA A C 1
ATOM 1572 O O . ALA A 1 196 ? -0.683 8.728 16.989 1.00 98.06 196 ALA A O 1
ATOM 1573 N N . ILE A 1 197 ? -1.445 10.397 18.321 1.00 97.69 197 ILE A N 1
ATOM 1574 C CA . ILE A 1 197 ? -0.451 10.198 19.376 1.00 97.69 197 ILE A CA 1
ATOM 1575 C C . ILE A 1 197 ? -0.707 8.874 20.103 1.00 97.69 197 ILE A C 1
ATOM 1577 O O . ILE A 1 197 ? -1.766 8.265 19.967 1.00 97.69 197 ILE A O 1
ATOM 1581 N N . ASP A 1 198 ? 0.279 8.399 20.858 1.00 96.00 198 ASP A N 1
ATOM 1582 C CA . ASP A 1 198 ? 0.204 7.053 21.431 1.00 96.00 198 ASP A CA 1
ATOM 1583 C C . ASP A 1 198 ? -0.881 6.924 22.521 1.00 96.00 198 ASP A C 1
ATOM 1585 O O . ASP A 1 198 ? -1.492 5.865 22.650 1.00 96.00 198 ASP A O 1
ATOM 1589 N N . ASP A 1 199 ? -1.208 8.019 23.213 1.00 95.75 199 ASP A N 1
ATOM 1590 C CA . ASP A 1 199 ? -2.252 8.068 24.251 1.00 95.75 199 ASP A CA 1
ATOM 1591 C C . ASP A 1 199 ? -3.664 8.367 23.704 1.00 95.75 199 ASP A C 1
ATOM 1593 O O . ASP A 1 199 ? -4.607 8.565 24.475 1.00 95.75 199 ASP A O 1
ATOM 1597 N N . ALA A 1 200 ? -3.824 8.432 22.379 1.00 97.62 200 ALA A N 1
ATOM 1598 C CA . ALA A 1 200 ? -5.115 8.617 21.724 1.00 97.62 200 ALA A CA 1
ATOM 1599 C C . ALA A 1 200 ? -5.638 7.275 21.195 1.00 97.62 200 ALA A C 1
ATOM 1601 O O . ALA A 1 200 ? -5.033 6.664 20.310 1.00 97.62 200 ALA A O 1
ATOM 1602 N N . GLU A 1 201 ? -6.785 6.833 21.707 1.00 98.12 201 GLU A N 1
ATOM 1603 C CA . GLU A 1 201 ? -7.548 5.714 21.156 1.00 98.12 201 GLU A CA 1
ATOM 1604 C C . GLU A 1 201 ? -8.562 6.244 20.139 1.00 98.12 201 GLU A C 1
ATOM 1606 O O . GLU A 1 201 ? -9.368 7.115 20.451 1.00 98.12 201 GLU A O 1
ATOM 1611 N N . VAL A 1 202 ? -8.538 5.724 18.912 1.00 98.31 202 VAL A N 1
ATOM 1612 C CA . VAL A 1 202 ? -9.389 6.197 17.815 1.00 98.31 202 VAL A CA 1
ATOM 1613 C C . VAL A 1 202 ? -10.138 5.025 17.202 1.00 98.31 202 VAL A C 1
ATOM 1615 O O . VAL A 1 202 ? -9.533 4.153 16.581 1.00 98.31 202 VAL A O 1
ATOM 1618 N N . LYS A 1 203 ? -11.464 5.031 17.314 1.00 98.19 203 LYS A N 1
ATOM 1619 C CA . LYS A 1 203 ? -12.347 4.119 16.581 1.00 98.19 203 LYS A CA 1
ATOM 1620 C C . LYS A 1 203 ? -12.750 4.756 15.263 1.00 98.19 203 LYS A C 1
ATOM 1622 O O . LYS A 1 203 ? -13.204 5.894 15.241 1.00 98.19 203 LYS A O 1
ATOM 1627 N N . VAL A 1 204 ? -12.568 4.039 14.168 1.00 97.94 204 VAL A N 1
ATOM 1628 C CA . VAL A 1 204 ? -12.820 4.510 12.807 1.00 97.94 204 VAL A CA 1
ATOM 1629 C C . VAL A 1 204 ? -13.920 3.656 12.209 1.00 97.94 204 VAL A C 1
ATOM 1631 O O . VAL A 1 204 ? -13.735 2.450 12.033 1.00 97.94 204 VAL A O 1
ATOM 1634 N N . ARG A 1 205 ? -15.050 4.292 11.908 1.00 97.06 205 ARG A N 1
ATOM 1635 C CA . ARG A 1 205 ? -16.283 3.636 11.482 1.00 97.06 205 ARG A CA 1
ATOM 1636 C C . ARG A 1 205 ? -16.974 4.411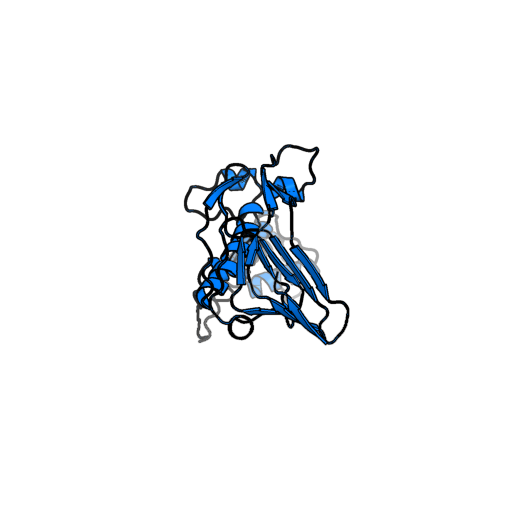 10.363 1.00 97.06 205 ARG A C 1
ATOM 1638 O O . ARG A 1 205 ? -16.556 5.511 10.002 1.00 97.06 205 ARG A O 1
ATOM 1645 N N . GLY A 1 206 ? -18.050 3.837 9.833 1.00 95.69 206 GLY A N 1
ATOM 1646 C CA . GLY A 1 206 ? -18.909 4.496 8.852 1.00 95.69 206 GLY A CA 1
ATOM 1647 C C . GLY A 1 206 ? -18.346 4.449 7.432 1.00 95.69 206 GLY A C 1
ATOM 1648 O O . GLY A 1 206 ? -17.564 3.562 7.084 1.00 95.69 206 GLY A O 1
ATOM 1649 N N . SER A 1 207 ? -18.776 5.387 6.586 1.00 97.38 207 SER A N 1
ATOM 1650 C CA . SER A 1 207 ? -18.464 5.379 5.154 1.00 97.38 207 SER A CA 1
ATOM 1651 C C . SER A 1 207 ? -17.650 6.601 4.748 1.00 97.38 207 SER A C 1
ATOM 1653 O O . SER A 1 207 ? -18.107 7.733 4.850 1.00 97.38 207 SER A O 1
ATOM 1655 N N . VAL A 1 208 ? -16.455 6.375 4.208 1.00 98.19 208 VAL A N 1
ATOM 1656 C CA . VAL A 1 208 ? -15.597 7.427 3.654 1.00 98.19 208 VAL A CA 1
ATOM 1657 C C . VAL A 1 208 ? -15.657 7.364 2.136 1.00 98.19 208 VAL A C 1
ATOM 1659 O O . VAL A 1 208 ? -15.143 6.420 1.536 1.00 98.19 208 VAL A O 1
ATOM 1662 N N . GLN A 1 209 ? -16.231 8.397 1.517 1.00 98.19 209 GLN A N 1
ATOM 1663 C CA . GLN A 1 209 ? -16.270 8.564 0.065 1.00 98.19 209 GLN A CA 1
ATOM 1664 C C . GLN A 1 209 ? -15.688 9.922 -0.325 1.00 98.19 209 GLN A C 1
ATOM 1666 O O . GLN A 1 209 ? -16.162 10.960 0.123 1.00 98.19 209 GLN A O 1
ATOM 1671 N N . ASN A 1 210 ? -14.633 9.919 -1.137 1.00 98.44 210 ASN A N 1
ATOM 1672 C CA . ASN A 1 210 ? -13.998 11.133 -1.659 1.00 98.44 210 ASN A CA 1
ATOM 1673 C C . ASN A 1 210 ? -13.214 10.817 -2.941 1.00 98.44 210 ASN A C 1
ATOM 1675 O O . ASN A 1 210 ? -13.027 9.645 -3.274 1.00 98.44 210 ASN A O 1
ATOM 1679 N N . LYS A 1 211 ? -12.719 11.827 -3.671 1.00 98.12 211 LYS A N 1
ATOM 1680 C CA . LYS A 1 211 ? -11.959 11.653 -4.931 1.00 98.12 211 LYS A CA 1
ATOM 1681 C C . LYS A 1 211 ? -10.613 10.942 -4.772 1.00 98.12 211 LYS A C 1
ATOM 1683 O O . LYS A 1 211 ? -10.077 10.459 -5.771 1.00 98.12 211 LYS A O 1
ATOM 1688 N N . GLY A 1 212 ? -10.133 10.752 -3.545 1.00 98.25 212 GLY A N 1
ATOM 1689 C CA . GLY A 1 212 ? -8.992 9.902 -3.236 1.00 98.25 212 GLY A CA 1
ATOM 1690 C C . GLY A 1 212 ? -7.698 10.352 -3.906 1.00 98.25 212 GLY A C 1
ATOM 1691 O O . GLY A 1 212 ? -7.502 11.523 -4.238 1.00 98.25 212 GLY A O 1
ATOM 1692 N N . TRP A 1 213 ? -6.778 9.406 -4.081 1.00 98.19 213 TRP A N 1
ATOM 1693 C CA . TRP A 1 213 ? -5.481 9.647 -4.711 1.00 98.19 213 TRP A CA 1
ATOM 1694 C C . TRP A 1 213 ? -5.385 8.889 -6.035 1.00 98.19 213 TRP A C 1
ATOM 1696 O O . TRP A 1 213 ? -5.947 7.803 -6.175 1.00 98.19 213 TRP A O 1
ATOM 1706 N N . THR A 1 214 ? -4.640 9.434 -6.995 1.00 97.19 214 THR A N 1
ATOM 1707 C CA . THR A 1 214 ? -4.386 8.793 -8.294 1.00 97.19 214 THR A CA 1
ATOM 1708 C C . THR A 1 214 ? -2.894 8.597 -8.530 1.00 97.19 214 THR A C 1
ATOM 1710 O O . THR A 1 214 ? -2.061 9.264 -7.914 1.00 97.19 214 THR A O 1
ATOM 1713 N N . LEU A 1 215 ? -2.558 7.642 -9.395 1.00 97.38 215 LEU A N 1
ATOM 1714 C CA . LEU A 1 215 ? -1.193 7.407 -9.852 1.00 97.38 215 LEU A CA 1
ATOM 1715 C C . LEU A 1 215 ? -1.052 8.001 -11.250 1.00 97.38 215 LEU A C 1
ATOM 1717 O O . LEU A 1 215 ? -1.846 7.685 -12.133 1.00 97.38 215 LEU A O 1
ATOM 1721 N N . GLU A 1 216 ? -0.057 8.856 -11.442 1.00 96.94 216 GLU A N 1
ATOM 1722 C CA . GLU A 1 216 ? 0.302 9.391 -12.753 1.00 96.94 216 GLU A CA 1
ATOM 1723 C C . GLU A 1 216 ? 1.656 8.834 -13.168 1.00 96.94 216 GLU A C 1
ATOM 1725 O O . GLU A 1 216 ? 2.617 8.888 -12.395 1.00 96.94 216 GLU A O 1
ATOM 1730 N N . ASN A 1 217 ? 1.722 8.294 -14.383 1.00 97.56 217 ASN A N 1
ATOM 1731 C CA . ASN A 1 217 ? 2.937 7.706 -14.928 1.00 97.56 217 ASN A CA 1
ATOM 1732 C C . ASN A 1 217 ? 4.041 8.754 -15.072 1.00 97.56 217 ASN A C 1
ATOM 1734 O O . ASN A 1 217 ? 3.803 9.872 -15.519 1.00 97.56 217 ASN A O 1
ATOM 1738 N N . ILE A 1 218 ? 5.261 8.349 -14.732 1.00 97.50 218 ILE A N 1
ATOM 1739 C CA . ILE A 1 218 ? 6.474 9.149 -14.888 1.00 97.50 218 ILE A CA 1
ATOM 1740 C C . ILE A 1 218 ? 7.471 8.336 -15.701 1.00 97.50 218 ILE A C 1
ATOM 1742 O O . ILE A 1 218 ? 7.723 7.176 -15.377 1.00 97.50 218 ILE A O 1
ATOM 1746 N N . ASP A 1 219 ? 8.048 8.952 -16.730 1.00 95.75 219 ASP A N 1
ATOM 1747 C CA . ASP A 1 219 ? 9.148 8.352 -17.481 1.00 95.75 219 ASP A CA 1
ATOM 1748 C C . ASP A 1 219 ? 10.440 8.444 -16.662 1.00 95.75 219 ASP A C 1
ATOM 1750 O O . ASP A 1 219 ? 10.843 9.517 -16.206 1.00 95.75 219 ASP A O 1
ATOM 1754 N N . TYR A 1 220 ? 11.128 7.315 -16.492 1.00 95.81 220 TYR A N 1
ATOM 1755 C CA . TYR A 1 220 ? 12.412 7.281 -15.802 1.00 95.81 220 TYR A CA 1
ATOM 1756 C C . TYR A 1 220 ? 13.501 8.155 -16.453 1.00 95.81 220 TYR A C 1
ATOM 1758 O O . TYR A 1 220 ? 14.474 8.524 -15.781 1.00 95.81 220 TYR A O 1
ATOM 1766 N N . LYS A 1 221 ? 13.346 8.491 -17.740 1.00 96.44 221 LYS A N 1
ATOM 1767 C CA . LYS A 1 221 ? 14.258 9.345 -18.515 1.00 96.44 221 LYS A CA 1
ATOM 1768 C C . LYS A 1 221 ? 14.003 10.843 -18.343 1.00 96.44 221 LYS A C 1
ATOM 1770 O O . LYS A 1 221 ? 14.850 11.634 -18.755 1.00 96.44 221 LYS A O 1
ATOM 1775 N N . ASP A 1 222 ? 12.881 11.246 -17.750 1.00 96.44 222 ASP A N 1
ATOM 1776 C CA . ASP A 1 222 ? 12.530 12.659 -17.596 1.00 96.44 222 ASP A CA 1
ATOM 1777 C C . ASP A 1 222 ? 13.351 13.321 -16.484 1.00 96.44 222 ASP A C 1
ATOM 1779 O O . ASP A 1 222 ? 12.929 13.378 -15.336 1.00 96.44 222 ASP A O 1
ATOM 1783 N N . ALA A 1 223 ? 14.523 13.859 -16.823 1.00 95.00 223 ALA A N 1
ATOM 1784 C CA . ALA A 1 223 ? 15.448 14.468 -15.866 1.00 95.00 223 ALA A CA 1
ATOM 1785 C C . ALA A 1 223 ? 14.901 15.699 -15.109 1.00 95.00 223 ALA A C 1
ATOM 1787 O O . ALA A 1 223 ? 15.557 16.157 -14.174 1.00 95.00 223 ALA A O 1
ATOM 1788 N N . SER A 1 224 ? 13.729 16.234 -15.475 1.00 96.69 224 SER A N 1
ATOM 1789 C CA . SER A 1 224 ? 13.078 17.311 -14.716 1.00 96.69 224 SER A CA 1
ATOM 1790 C C . SER A 1 224 ? 12.448 16.822 -13.405 1.00 96.69 224 SER A C 1
ATOM 1792 O O . SER A 1 224 ? 12.195 17.617 -12.498 1.00 96.69 224 SER A O 1
ATOM 1794 N N . VAL A 1 225 ? 12.225 15.511 -13.284 1.00 96.50 225 VAL A N 1
ATOM 1795 C CA . VAL A 1 225 ? 11.589 14.878 -12.130 1.00 96.50 225 VAL A CA 1
ATOM 1796 C C . VAL A 1 225 ? 12.649 14.276 -11.185 1.00 96.50 225 VAL A C 1
ATOM 1798 O O . VAL A 1 225 ? 13.626 13.675 -11.648 1.00 96.50 225 VAL A O 1
ATOM 1801 N N . PRO A 1 226 ? 12.475 14.376 -9.851 1.00 97.38 226 PRO A N 1
ATOM 1802 C CA . PRO A 1 226 ? 13.355 13.727 -8.881 1.00 97.38 226 PRO A CA 1
ATOM 1803 C C . PRO A 1 226 ? 13.550 12.226 -9.135 1.00 97.38 226 PRO A C 1
ATOM 1805 O O . PRO A 1 226 ? 12.634 11.518 -9.569 1.00 97.38 226 PRO A O 1
ATOM 1808 N N . GLU A 1 227 ? 14.761 11.734 -8.869 1.00 96.81 227 GLU A N 1
ATOM 1809 C CA . GLU A 1 227 ? 15.168 10.361 -9.181 1.00 96.81 227 GLU A CA 1
ATOM 1810 C C . GLU A 1 227 ? 14.260 9.310 -8.546 1.00 96.81 227 GLU A C 1
ATOM 1812 O O . GLU A 1 227 ? 13.888 8.347 -9.210 1.00 96.81 227 GLU A O 1
ATOM 1817 N N . GLU A 1 228 ? 13.830 9.521 -7.306 1.00 95.81 228 GLU A N 1
ATOM 1818 C CA . GLU A 1 228 ? 12.958 8.613 -6.569 1.00 95.81 228 GLU A CA 1
ATOM 1819 C C . GLU A 1 228 ? 11.611 8.376 -7.270 1.00 95.81 228 GLU A C 1
ATOM 1821 O O . GLU A 1 228 ? 11.079 7.266 -7.237 1.00 95.81 228 GLU A O 1
ATOM 1826 N N . LEU A 1 229 ? 11.075 9.387 -7.962 1.00 97.31 229 LEU A N 1
ATOM 1827 C CA . LEU A 1 229 ? 9.838 9.265 -8.734 1.00 97.31 229 LEU A CA 1
ATOM 1828 C C . LEU A 1 229 ? 10.099 8.596 -10.087 1.00 97.31 229 LEU A C 1
ATOM 1830 O O . LEU A 1 229 ? 9.304 7.762 -10.523 1.00 97.31 229 LEU A O 1
ATOM 1834 N N . ARG A 1 230 ? 11.237 8.913 -10.718 1.00 97.62 230 ARG A N 1
ATOM 1835 C CA . ARG A 1 230 ? 11.674 8.327 -11.994 1.00 97.62 230 ARG A CA 1
ATOM 1836 C C . ARG A 1 230 ? 11.904 6.826 -11.884 1.00 97.62 230 ARG A C 1
ATOM 1838 O O . ARG A 1 230 ? 11.355 6.063 -12.679 1.00 97.62 230 ARG A O 1
ATOM 1845 N N . ILE A 1 231 ? 12.659 6.383 -10.875 1.00 97.06 231 ILE A N 1
ATOM 1846 C CA . ILE A 1 231 ? 12.949 4.955 -10.672 1.00 97.06 231 ILE A CA 1
ATOM 1847 C C . ILE A 1 231 ? 11.699 4.162 -10.281 1.00 97.06 231 ILE A C 1
ATOM 1849 O O . ILE A 1 231 ? 11.592 2.978 -10.599 1.00 97.06 231 ILE A O 1
ATOM 1853 N N . ARG A 1 232 ? 10.738 4.814 -9.617 1.00 95.69 232 ARG A N 1
ATOM 1854 C CA . ARG A 1 232 ? 9.445 4.226 -9.262 1.00 95.69 232 ARG A CA 1
ATOM 1855 C C . ARG A 1 232 ? 8.470 4.169 -10.442 1.00 95.69 232 ARG A C 1
ATOM 1857 O O . ARG A 1 232 ? 7.646 3.258 -10.491 1.00 95.69 232 ARG A O 1
ATOM 1864 N N . GLY A 1 233 ? 8.564 5.103 -11.385 1.00 97.44 233 GLY A N 1
ATOM 1865 C CA . GLY A 1 233 ? 7.750 5.141 -12.605 1.00 97.44 233 GLY A CA 1
ATOM 1866 C C . GLY A 1 233 ? 6.368 5.769 -12.450 1.00 97.44 233 GLY A C 1
ATOM 1867 O O . GLY A 1 233 ? 5.569 5.723 -13.384 1.00 97.44 233 GLY A O 1
ATOM 1868 N N . PHE A 1 234 ? 6.069 6.353 -11.289 1.00 97.69 234 PHE A N 1
ATOM 1869 C CA . PHE A 1 234 ? 4.837 7.104 -11.070 1.00 97.69 234 PHE A CA 1
ATOM 1870 C C . PHE A 1 234 ? 4.969 8.128 -9.939 1.00 97.69 234 PHE A C 1
ATOM 1872 O O . PHE A 1 234 ? 5.769 7.980 -9.001 1.00 97.69 234 PHE A O 1
ATOM 1879 N N . LYS A 1 235 ? 4.117 9.152 -9.991 1.00 97.12 235 LYS A N 1
ATOM 1880 C CA . LYS A 1 235 ? 3.848 10.074 -8.885 1.00 97.12 235 LYS A CA 1
ATOM 1881 C C . LYS A 1 235 ? 2.430 9.872 -8.355 1.00 97.12 235 LYS A C 1
ATOM 1883 O O . LYS A 1 235 ? 1.536 9.440 -9.078 1.00 97.12 235 LYS A O 1
ATOM 1888 N N . ILE A 1 236 ? 2.247 10.169 -7.072 1.00 97.38 236 ILE A N 1
ATOM 1889 C CA . ILE A 1 236 ? 0.947 10.075 -6.410 1.00 97.38 236 ILE A CA 1
ATOM 1890 C C . ILE A 1 236 ? 0.332 11.470 -6.360 1.00 97.38 236 ILE A C 1
ATOM 1892 O O . ILE A 1 236 ? 0.855 12.356 -5.683 1.00 97.38 236 ILE A O 1
ATOM 1896 N N . ASN A 1 237 ? -0.797 11.642 -7.036 1.00 97.62 237 ASN A N 1
ATOM 1897 C CA . ASN A 1 237 ? -1.571 12.874 -7.035 1.00 97.62 237 ASN A CA 1
ATOM 1898 C C . ASN A 1 237 ? -2.651 12.790 -5.949 1.00 97.62 237 ASN A C 1
ATOM 1900 O O . ASN A 1 237 ? -3.579 11.981 -6.037 1.00 97.62 237 ASN A O 1
ATOM 1904 N N . LYS A 1 238 ? -2.530 13.627 -4.915 1.00 97.69 238 LYS A N 1
ATOM 1905 C CA . LYS A 1 238 ? -3.470 13.681 -3.787 1.00 97.69 238 LYS A CA 1
ATOM 1906 C C . LYS A 1 238 ? -4.636 14.615 -4.118 1.00 97.69 238 LYS A C 1
ATOM 1908 O O . LYS A 1 238 ? -4.549 15.808 -3.856 1.00 97.69 238 LYS A O 1
ATOM 1913 N N . ILE A 1 239 ? -5.689 14.085 -4.741 1.00 97.88 239 ILE A N 1
ATOM 1914 C CA . ILE A 1 239 ? -6.825 14.897 -5.210 1.00 97.88 239 ILE A CA 1
ATOM 1915 C C . ILE A 1 239 ? -7.712 15.308 -4.034 1.00 97.88 239 ILE A C 1
ATOM 1917 O O . ILE A 1 239 ? -8.051 16.477 -3.890 1.00 97.88 239 ILE A O 1
ATOM 1921 N N . GLU A 1 240 ? -8.087 14.346 -3.1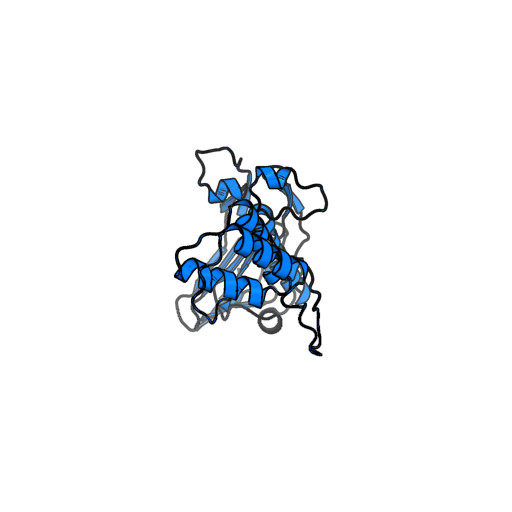95 1.00 98.19 240 GLU A N 1
ATOM 1922 C CA . GLU A 1 240 ? -8.916 14.572 -2.013 1.00 98.19 240 GLU A CA 1
ATOM 1923 C C . GLU A 1 240 ? -8.609 13.509 -0.957 1.00 98.19 240 GLU A C 1
ATOM 1925 O O . GLU A 1 240 ? -8.224 12.386 -1.293 1.00 98.19 240 GLU A O 1
ATOM 1930 N N . GLN A 1 241 ? -8.757 13.860 0.319 1.00 98.19 241 GLN A N 1
ATOM 1931 C CA . GLN A 1 241 ? -8.581 12.932 1.431 1.00 98.19 241 GLN A CA 1
ATOM 1932 C C . GLN A 1 241 ? -9.360 13.381 2.665 1.00 98.19 241 GLN A C 1
ATOM 1934 O O . GLN A 1 241 ? -9.474 14.576 2.932 1.00 98.19 241 GLN A O 1
ATOM 1939 N N . LEU A 1 242 ? -9.819 12.412 3.455 1.00 98.38 242 LEU A N 1
ATOM 1940 C CA . LEU A 1 242 ? -10.218 12.642 4.835 1.00 98.38 242 LEU A CA 1
ATOM 1941 C C . LEU A 1 242 ? -8.993 12.421 5.724 1.00 98.38 242 LEU A C 1
ATOM 1943 O O . LEU A 1 242 ? -8.509 11.297 5.841 1.00 98.38 242 LEU A O 1
ATOM 1947 N N . GLU A 1 243 ? -8.485 13.487 6.335 1.00 97.94 243 GLU A N 1
ATOM 1948 C CA . GLU A 1 243 ? -7.363 13.425 7.273 1.00 97.94 243 GLU A CA 1
ATOM 1949 C C . GLU A 1 243 ? -7.809 13.882 8.662 1.00 97.94 243 GLU A C 1
ATOM 1951 O O . GLU A 1 243 ? -8.449 14.927 8.809 1.00 97.94 243 GLU A O 1
ATOM 1956 N N . LYS A 1 244 ? -7.492 13.083 9.683 1.00 97.94 244 LYS A N 1
ATOM 1957 C CA . LYS A 1 244 ? -7.769 13.398 11.086 1.00 97.94 244 LYS A CA 1
ATOM 1958 C C . LYS A 1 244 ? -6.499 13.256 11.910 1.00 97.94 244 LYS A C 1
ATOM 1960 O O . LYS A 1 244 ? -5.846 12.216 11.864 1.00 97.94 244 LYS A O 1
ATOM 1965 N N . ASN A 1 245 ? -6.197 14.311 12.663 1.00 97.81 245 ASN A N 1
ATOM 1966 C CA . ASN A 1 245 ? -5.058 14.390 13.568 1.00 97.81 245 ASN A CA 1
ATOM 1967 C C . ASN A 1 245 ? -5.576 14.440 15.010 1.00 97.81 245 ASN A C 1
ATOM 1969 O O . ASN A 1 245 ? -6.332 15.347 15.359 1.00 97.81 245 ASN A O 1
ATOM 1973 N N . TYR A 1 246 ? -5.168 13.476 15.827 1.00 97.44 246 TYR A N 1
ATOM 1974 C CA . TYR A 1 246 ? -5.519 13.347 17.238 1.00 97.44 246 TYR A CA 1
ATOM 1975 C C . TYR A 1 246 ? -4.264 13.603 18.073 1.00 97.44 246 TYR A C 1
ATOM 1977 O O . TYR A 1 246 ? -3.439 12.709 18.272 1.00 97.44 246 TYR A O 1
ATOM 1985 N N . CYS A 1 247 ? -4.099 14.858 18.494 1.00 96.69 247 CYS A N 1
ATOM 1986 C CA . CYS A 1 247 ? -2.919 15.344 19.220 1.00 96.69 247 CYS A CA 1
ATOM 1987 C C . CYS A 1 247 ? -3.103 15.376 20.745 1.00 96.69 247 CYS A C 1
ATOM 1989 O O . CYS A 1 247 ? -2.170 15.734 21.458 1.00 96.69 247 CYS A O 1
ATOM 1991 N N . GLU A 1 248 ? -4.290 15.029 21.234 1.00 96.06 248 GLU A N 1
ATOM 1992 C CA . GLU A 1 248 ? -4.639 15.017 22.653 1.00 96.06 248 GLU A CA 1
ATOM 1993 C C . GLU A 1 248 ? -4.921 13.586 23.103 1.00 96.06 248 GLU A C 1
ATOM 1995 O O . GLU A 1 248 ? -5.415 12.768 22.324 1.00 96.06 248 GLU A O 1
ATOM 2000 N N . SER A 1 249 ? -4.601 13.280 24.359 1.00 96.69 249 SER A N 1
ATOM 2001 C CA . SER A 1 249 ? -4.917 11.984 24.956 1.00 96.69 249 SER A CA 1
ATOM 2002 C C . SER A 1 249 ? -6.428 11.844 25.119 1.00 96.69 249 SER A C 1
ATOM 2004 O O . SER A 1 249 ? -7.108 12.794 25.509 1.00 96.69 249 SER A O 1
ATOM 2006 N N . GLY A 1 250 ? -6.966 10.654 24.868 1.00 96.62 250 GLY A N 1
ATOM 2007 C CA . GLY A 1 250 ? -8.399 10.415 25.014 1.00 96.62 250 GLY A CA 1
ATOM 2008 C C . GLY A 1 250 ? -8.942 9.335 24.092 1.00 96.62 250 GLY A C 1
ATOM 2009 O O . GLY A 1 250 ? -8.205 8.707 23.335 1.00 96.62 250 GLY A O 1
ATOM 2010 N N . ASN A 1 251 ? -10.257 9.135 24.176 1.00 97.62 251 ASN A N 1
ATOM 2011 C CA . ASN A 1 251 ? -10.997 8.208 23.329 1.00 97.62 251 ASN A CA 1
ATOM 2012 C C . ASN A 1 251 ? -11.781 9.000 22.285 1.00 97.62 251 ASN A C 1
ATOM 2014 O O . ASN A 1 251 ? -12.597 9.855 22.629 1.00 97.62 251 ASN A O 1
ATOM 2018 N N . PHE A 1 252 ? -11.568 8.680 21.018 1.00 97.62 252 PHE A N 1
ATOM 2019 C CA . PHE A 1 252 ? -12.176 9.347 19.883 1.00 97.62 252 PHE A CA 1
ATOM 2020 C C . PHE A 1 252 ? -12.926 8.344 19.017 1.00 97.62 252 PHE A C 1
ATOM 2022 O O . PHE A 1 252 ? -12.546 7.181 18.891 1.00 97.62 252 PHE A O 1
ATOM 2029 N N . THR A 1 253 ? -13.995 8.812 18.384 1.00 97.12 253 THR A N 1
ATOM 2030 C CA . THR A 1 253 ? -14.697 8.069 17.337 1.00 97.12 253 THR A CA 1
ATOM 2031 C C . THR A 1 253 ? -14.781 8.944 16.095 1.00 97.12 253 THR A C 1
ATOM 2033 O O . THR A 1 253 ? -15.160 10.112 16.172 1.00 97.12 253 THR A O 1
ATOM 2036 N N . LEU A 1 254 ? -14.374 8.388 14.960 1.00 95.88 254 LEU A N 1
ATOM 2037 C CA . LEU A 1 254 ? -14.547 8.961 13.637 1.00 95.88 254 LEU A CA 1
ATOM 2038 C C . LEU A 1 254 ? -15.687 8.224 12.936 1.00 95.88 254 LEU A C 1
ATOM 2040 O O . LEU A 1 254 ? -15.518 7.066 12.563 1.00 95.88 254 LEU A O 1
ATOM 2044 N N . GLU A 1 255 ? -16.801 8.925 12.739 1.00 91.25 255 GLU A N 1
ATOM 2045 C CA . GLU A 1 255 ? -17.975 8.487 11.974 1.00 91.25 255 GLU A CA 1
ATOM 2046 C C . GLU A 1 255 ? -18.347 9.603 10.981 1.00 91.25 255 GLU A C 1
ATOM 2048 O O . GLU A 1 255 ? -18.998 10.574 11.374 1.00 91.25 255 GLU A O 1
ATOM 2053 N N . PRO A 1 256 ? -17.821 9.544 9.744 1.00 80.88 256 PRO A N 1
ATOM 2054 C CA . PRO A 1 256 ? -18.078 10.522 8.685 1.00 80.88 256 PRO A CA 1
ATOM 2055 C C . PRO A 1 256 ? -19.450 10.368 8.026 1.00 80.88 256 PRO A C 1
ATOM 2057 O O . PRO A 1 256 ? -19.958 9.222 7.964 1.00 80.88 256 PRO A O 1
#

InterPro domains:
  IPR029044 Nucleotide-diphospho-sugar transferases [G3DSA:3.90.550.10] (2-123)
  IPR029044 Nucleotide-diphospho-sugar transferases [SSF53448] (71-196)
  IPR039741 UDP-sugar pyrophosphorylase [PTHR11952] (70-230)

Organism: Quercus suber (NCBI:txid58331)

Secondary structure (DSSP, 8-state):
-GGGT----HHHHHHHHHHHHHTT-HHHHHHHHHHHHTTT-PPPHHHHHHHHHHHHHHHHGGG-S-S----------HHHH-----B-HHHHHTSPTTS---BHHHHHHHHHHHHHHHHHHHT-EEPPPEEEEETTEEEEE--EEEE-GGG-SSHHHHHTTEES--EE-TT-EEEEE-SSEEEEEEEEESEEEEEE-TTEEEEEEEEEES--EEEEE--TT-TTS-HHHHHHTEEEEE---EEEEE-SSEEEEE--

Radius of gyration: 27.72 Å; chains: 1; bounding box: 82×51×45 Å

Sequence (256 aa):
MLAQNYKPKQFNHNWLLCKLCENNKFLEARMISDMMLQRGITPKHSTKRRSETWAEFVKFKVFGSHRSYLKLFTVMDAWLAYAPVKNNPEDAAKVPKGNPYHSATSGEMAIYRANSLILRKVGVQVADPVVQVFNGQEVEVWPRIIWKPKWGLTFAEIKRKVCGSSTISQRSTMVIKGCNVFLEDLSLDGALLIDAIDDAEVKVRGSVQNKGWTLENIDYKDASVPEELRIRGFKINKIEQLEKNYCESGNFTLEP